Protein AF-A0A0A1UGV0-F1 (afdb_monomer_lite)

Radius of gyration: 25.49 Å; chains: 1; bounding box: 60×61×69 Å

InterPro domains:
  IPR027417 P-loop containing nucleoside triphosphate hydrolase [SSF52540] (52-134)

Organism: NCBI:txid370355

Foldseek 3Di:
DDPPPPPPDQAEAEEEEEEDWPDPVVSVLLQCLLQVNPPQSKDWDDDDSHIYIYGYDYPVPDPCSVVCLLQDLADYAYEQEAEQADQVRLVRSVVVVVVSCVSPVPRLRYAYEYECLLDDGPYDPVSVVVVCVSNDVLRYYYHNDPPCSVVVSVSVVVSVSVVCVVQPFQWWKWPKFKKWKAAQDPDLVPWDWDKKKKKKKFQSLFKAWDDWVPDWDFPDDDPRITITMDMWIWTHPRGATIFIADPNDTDGTIIIIMTTNHDAAAAKAWDQALVQVLVLVQLLPDDPVRSVVQCVVCVVVRVVENIKIKGWHDPSCCVRIPMDMPPAPAERETEIEIDHQPPHDHHYSVPRGRDHDDDGIHMYIYIYTYGDD

Secondary structure (DSSP, 8-state):
-----------EEEEEEEEE-S-HHHHHHHHHHHTTT-TTSEEEEEETTEEEEEEEEEGGG-TTHHHHHHS--S-EEEEEEEETT-HHHHHHHHHHHHHHHHH-TT---EEEEEE-TTS---S-HHHHHHHHHHH-GGGEEE--STTTHHHHHHHHHHHHHHHHHHT-S---EEEEEEEEEEE--S-GGG---EEEEEEEEEETTTEEEEEEESPPEEEEEETTEEEEEEEEEEEEETTEEEEEEETTEEES-EEEEEEE-S----EEEEESSHHHHHHHHHHTT--HHHHHHHHHHHHHHHTT-SSEEEEEESHHHHHHEEEEETTB-EEEEEEEEEEE-TT----BGGGSPPPPPP-SEEEEEEEEEE---

Structure (mmCIF, N/CA/C/O backbone):
data_AF-A0A0A1UGV0-F1
#
_entry.id   AF-A0A0A1UGV0-F1
#
loop_
_atom_site.group_PDB
_atom_site.id
_atom_site.type_symbol
_atom_site.label_atom_id
_atom_site.label_alt_id
_atom_site.label_comp_id
_atom_site.label_asym_id
_atom_site.label_entity_id
_atom_site.label_seq_id
_atom_site.pdbx_PDB_ins_code
_atom_site.Cartn_x
_atom_site.Cartn_y
_atom_site.Cartn_z
_atom_site.occupancy
_atom_site.B_iso_or_equiv
_atom_site.auth_seq_id
_atom_site.auth_comp_id
_atom_site.auth_asym_id
_atom_site.auth_atom_id
_atom_site.pdbx_PDB_model_num
ATOM 1 N N . MET A 1 1 ? 9.171 -41.757 13.917 1.00 37.34 1 MET A N 1
ATOM 2 C CA . MET A 1 1 ? 9.661 -40.363 13.997 1.00 37.34 1 MET A CA 1
ATOM 3 C C . MET A 1 1 ? 8.454 -39.457 13.846 1.00 37.34 1 MET A C 1
ATOM 5 O O . MET A 1 1 ? 7.708 -39.633 12.896 1.00 37.34 1 MET A O 1
ATOM 9 N N . GLY A 1 2 ? 8.170 -38.643 14.863 1.00 30.06 2 GLY A N 1
ATOM 10 C CA . GLY A 1 2 ? 6.874 -37.988 15.041 1.00 30.06 2 GLY A CA 1
ATOM 11 C C . GLY A 1 2 ? 6.564 -36.918 13.994 1.00 30.06 2 GLY A C 1
ATOM 12 O O . GLY A 1 2 ? 7.402 -36.063 13.713 1.00 30.06 2 GLY A O 1
ATOM 13 N N . ASN A 1 3 ? 5.331 -36.955 13.483 1.00 27.84 3 ASN A N 1
ATOM 14 C CA . ASN A 1 3 ? 4.688 -35.858 12.767 1.00 27.84 3 ASN A CA 1
ATOM 15 C C . ASN A 1 3 ? 4.684 -34.613 13.662 1.00 27.84 3 ASN A C 1
ATOM 17 O O . ASN A 1 3 ? 3.880 -34.507 14.589 1.00 27.84 3 ASN A O 1
ATOM 21 N N . LYS A 1 4 ? 5.572 -33.656 13.387 1.00 30.52 4 LYS A N 1
ATOM 22 C CA . LYS A 1 4 ? 5.373 -32.281 13.846 1.00 30.52 4 LYS A CA 1
ATOM 23 C C . LYS A 1 4 ? 4.249 -31.706 12.993 1.00 30.52 4 LYS A C 1
ATOM 25 O O . LYS A 1 4 ? 4.485 -31.339 11.847 1.00 30.52 4 LYS A O 1
ATOM 30 N N . SER A 1 5 ? 3.030 -31.673 13.532 1.00 29.31 5 SER A N 1
ATOM 31 C CA . SER A 1 5 ? 1.940 -30.911 12.928 1.00 29.31 5 SER A CA 1
ATOM 32 C C . SER A 1 5 ? 2.421 -29.473 12.751 1.00 29.31 5 SER A C 1
ATOM 34 O O . SER A 1 5 ? 2.801 -28.831 13.738 1.00 29.31 5 SER A O 1
ATOM 36 N N . CYS A 1 6 ? 2.428 -28.970 11.517 1.00 29.84 6 CYS A N 1
ATOM 37 C CA . CYS A 1 6 ? 2.485 -27.537 11.271 1.00 29.84 6 CYS A CA 1
ATOM 38 C C . CYS A 1 6 ? 1.373 -26.914 12.115 1.00 29.84 6 CYS A C 1
ATOM 40 O O . CYS A 1 6 ? 0.196 -27.192 11.897 1.00 29.84 6 CYS A O 1
ATOM 42 N N . LYS A 1 7 ? 1.745 -26.170 13.161 1.00 31.95 7 LYS A N 1
ATOM 43 C CA . LYS A 1 7 ? 0.778 -25.386 13.922 1.00 31.95 7 LYS A CA 1
ATOM 44 C C . LYS A 1 7 ? 0.175 -24.414 12.916 1.00 31.95 7 LYS A C 1
ATOM 46 O O . LYS A 1 7 ? 0.914 -23.588 12.387 1.00 31.95 7 LYS A O 1
ATOM 51 N N . ASN A 1 8 ? -1.117 -24.552 12.626 1.00 39.91 8 ASN A N 1
ATOM 52 C CA . ASN A 1 8 ? -1.867 -23.533 11.905 1.00 39.91 8 ASN A CA 1
ATOM 53 C C . ASN A 1 8 ? -1.686 -22.233 12.690 1.00 39.91 8 ASN A C 1
ATOM 55 O O . ASN A 1 8 ? -2.187 -22.107 13.806 1.00 39.91 8 ASN A O 1
ATOM 59 N N . VAL A 1 9 ? -0.863 -21.326 12.167 1.00 44.28 9 VAL A N 1
ATOM 60 C CA . VAL A 1 9 ? -0.684 -20.003 12.755 1.00 44.28 9 VAL A CA 1
ATOM 61 C C . VAL A 1 9 ? -1.952 -19.245 12.413 1.00 44.28 9 VAL A C 1
ATOM 63 O O . VAL A 1 9 ? -2.212 -18.984 11.242 1.00 44.28 9 VAL A O 1
ATOM 66 N N . THR A 1 10 ? -2.773 -18.966 13.420 1.00 49.44 10 THR A N 1
ATOM 67 C CA . THR A 1 10 ? -3.951 -18.115 13.262 1.00 49.44 10 THR A CA 1
ATOM 68 C C . THR A 1 10 ? -3.478 -16.741 12.773 1.00 49.44 10 THR A C 1
ATOM 70 O O . THR A 1 10 ? -2.640 -16.144 13.455 1.00 49.44 10 THR A O 1
ATOM 73 N N . PRO A 1 11 ? -3.943 -16.251 11.611 1.00 54.62 11 PRO A N 1
ATOM 74 C CA . PRO A 1 11 ? -3.572 -14.930 11.114 1.00 54.62 11 PRO A CA 1
ATOM 75 C C . PRO A 1 11 ? -3.952 -13.843 12.130 1.00 54.62 11 PRO A C 1
ATOM 77 O O . PRO A 1 11 ? -4.984 -13.937 12.803 1.00 54.62 11 PRO A O 1
ATOM 80 N N . GLU A 1 12 ? -3.085 -12.838 12.282 1.00 71.31 12 GLU A N 1
ATOM 81 C CA . GLU A 1 12 ? -3.223 -11.781 13.287 1.00 71.31 12 GLU A CA 1
ATOM 82 C C . GLU A 1 12 ? -3.471 -10.422 12.628 1.00 71.31 12 GLU A C 1
ATOM 84 O O . GLU A 1 12 ? -2.688 -9.973 11.792 1.00 71.31 12 GLU A O 1
ATOM 89 N N . ILE A 1 13 ? -4.551 -9.756 13.035 1.00 68.88 13 ILE A N 1
ATOM 90 C CA . ILE A 1 13 ? -4.932 -8.422 12.567 1.00 68.88 13 ILE A CA 1
ATOM 91 C C . ILE A 1 13 ? -4.600 -7.424 13.667 1.00 68.88 13 ILE A C 1
ATOM 93 O O . ILE A 1 13 ? -4.947 -7.650 14.823 1.00 68.88 13 ILE A O 1
ATOM 97 N N . ASN A 1 14 ? -3.970 -6.305 13.319 1.00 73.44 14 ASN A N 1
ATOM 98 C CA . ASN A 1 14 ? -3.598 -5.273 14.282 1.00 73.44 14 ASN A CA 1
ATOM 99 C C . ASN A 1 14 ? -4.366 -3.976 14.017 1.00 73.44 14 ASN A C 1
ATOM 101 O O . ASN A 1 14 ? -4.220 -3.388 12.946 1.00 73.44 14 ASN A O 1
ATOM 105 N N . PHE A 1 15 ? -5.113 -3.500 15.012 1.00 79.69 15 PHE A N 1
ATOM 106 C CA . PHE A 1 15 ? -5.733 -2.173 15.005 1.00 79.69 15 PHE A CA 1
ATOM 107 C C . PHE A 1 15 ? -5.126 -1.277 16.079 1.00 79.69 15 PHE A C 1
ATOM 109 O O . PHE A 1 15 ? -4.426 -1.726 16.996 1.00 79.69 15 PHE A O 1
ATOM 116 N N . ARG A 1 16 ? -5.427 0.015 15.960 1.00 83.94 16 ARG A N 1
ATOM 117 C CA . ARG A 1 16 ? -5.046 1.047 16.922 1.00 83.94 16 ARG A CA 1
ATOM 118 C C . ARG A 1 16 ? -6.296 1.722 17.477 1.00 83.94 16 ARG A C 1
ATOM 120 O O . ARG A 1 16 ? -7.241 1.958 16.728 1.00 83.94 16 ARG A O 1
ATOM 127 N N . ILE A 1 17 ? -6.300 2.039 18.766 1.00 88.56 17 ILE A N 1
ATOM 128 C CA . ILE A 1 17 ? -7.303 2.909 19.391 1.00 88.56 17 ILE A CA 1
ATOM 129 C C . ILE A 1 17 ? -6.579 4.103 19.990 1.00 88.56 17 ILE A C 1
ATOM 131 O O . ILE A 1 17 ? -5.693 3.924 20.820 1.00 88.56 17 ILE A O 1
ATOM 135 N N . PHE A 1 18 ? -6.979 5.305 19.598 1.00 88.81 18 PHE A N 1
ATOM 136 C CA . PHE A 1 18 ? -6.510 6.550 20.193 1.00 88.81 18 PHE A CA 1
ATOM 137 C C . PHE A 1 18 ? -7.523 7.020 21.229 1.00 88.81 18 PHE A C 1
ATOM 139 O O . PHE A 1 18 ? -8.702 7.192 20.912 1.00 88.81 18 PHE A O 1
ATOM 146 N N . VAL A 1 19 ? -7.072 7.196 22.469 1.00 90.50 19 VAL A N 1
ATOM 147 C CA . VAL A 1 19 ? -7.934 7.526 23.607 1.00 90.50 19 VAL A CA 1
ATOM 148 C C . VAL A 1 19 ? -7.791 9.000 23.972 1.00 90.50 19 VAL A C 1
ATOM 150 O O . VAL A 1 19 ? -6.689 9.473 24.251 1.00 90.50 19 VAL A O 1
ATOM 153 N N . PHE A 1 20 ? -8.922 9.704 24.020 1.00 90.19 20 PHE A N 1
ATOM 154 C CA . PHE A 1 20 ? -9.012 11.116 24.383 1.00 90.19 20 PHE A CA 1
ATOM 155 C C . PHE A 1 20 ? -9.883 11.286 25.623 1.00 90.19 20 PHE A C 1
ATOM 157 O O . PHE A 1 20 ? -11.050 10.898 25.633 1.00 90.19 20 PHE A O 1
ATOM 164 N N . ASP A 1 21 ? -9.305 11.907 26.646 1.00 88.44 21 ASP A N 1
ATOM 165 C CA . ASP A 1 21 ? -9.965 12.269 27.900 1.00 88.44 21 ASP A CA 1
ATOM 166 C C . ASP A 1 21 ? -9.272 13.509 28.479 1.00 88.44 21 ASP A C 1
ATOM 168 O O . ASP A 1 21 ? -8.048 13.650 28.393 1.00 88.44 21 ASP A O 1
ATOM 172 N N . SER A 1 22 ? -10.077 14.367 29.095 1.00 84.12 22 SER A N 1
ATOM 173 C CA . SER A 1 22 ? -9.676 15.508 29.915 1.0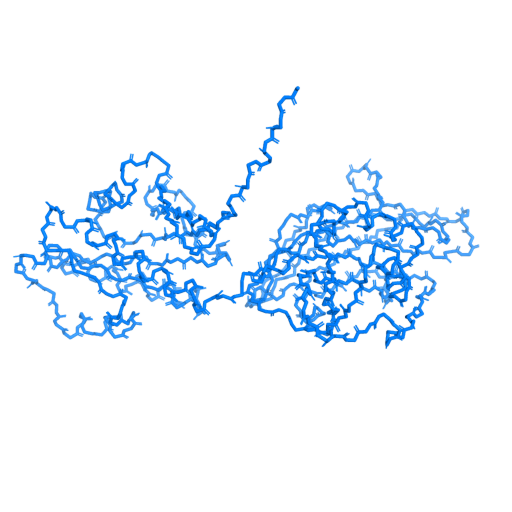0 84.12 22 SER A CA 1
ATOM 174 C C . SER A 1 22 ? -8.945 15.142 31.218 1.00 84.12 22 SER A C 1
ATOM 176 O O . SER A 1 22 ? -8.245 15.991 31.766 1.00 84.12 22 SER A O 1
ATOM 178 N N . SER A 1 23 ? -9.112 13.916 31.736 1.00 77.75 23 SER A N 1
ATOM 179 C CA . SER A 1 23 ? -8.536 13.446 33.004 1.00 77.75 23 SER A CA 1
ATOM 180 C C . SER A 1 23 ? -7.457 12.382 32.781 1.00 77.75 23 SER A C 1
ATOM 182 O O . SER A 1 23 ? -7.705 11.324 32.208 1.00 77.75 23 SER A O 1
ATOM 184 N N . SER A 1 24 ? -6.242 12.619 33.278 1.00 68.19 24 SER A N 1
ATOM 185 C CA . SER A 1 24 ? -5.126 11.668 33.154 1.00 68.19 24 SER A CA 1
ATOM 186 C C . SER A 1 24 ? -5.318 10.394 33.985 1.00 68.19 24 SER A C 1
ATOM 188 O O . SER A 1 24 ? -4.932 9.298 33.576 1.00 68.19 24 SER A O 1
ATOM 190 N N . THR A 1 25 ? -5.935 10.518 35.162 1.00 71.19 25 THR A N 1
ATOM 191 C CA . THR A 1 25 ? -6.129 9.405 36.104 1.00 71.19 25 THR A CA 1
ATOM 192 C C . THR A 1 25 ? -7.219 8.442 35.637 1.00 71.19 25 THR A C 1
ATOM 194 O O . THR A 1 25 ? -7.055 7.227 35.721 1.00 71.19 25 THR A O 1
ATOM 197 N N . GLU A 1 26 ? -8.324 8.973 35.116 1.00 73.50 26 GLU A N 1
ATOM 198 C CA . GLU A 1 26 ? -9.483 8.183 34.685 1.00 73.50 26 GLU A CA 1
ATOM 199 C C . GLU A 1 26 ? -9.179 7.398 33.403 1.00 73.50 26 GLU A C 1
ATOM 201 O O . GLU A 1 26 ? -9.388 6.183 33.348 1.00 73.50 26 GLU A O 1
ATOM 206 N N . LYS A 1 27 ? -8.528 8.059 32.441 1.00 78.88 27 LYS A N 1
ATOM 207 C CA . LYS A 1 27 ? -7.911 7.461 31.251 1.00 78.88 27 LYS A CA 1
ATOM 208 C C . LYS A 1 27 ? -7.059 6.228 31.574 1.00 78.88 27 LYS A C 1
ATOM 210 O O . LYS A 1 27 ? -7.287 5.161 31.004 1.00 78.88 27 LYS A O 1
ATOM 215 N N . LYS A 1 28 ? -6.121 6.332 32.525 1.00 80.62 28 LYS A N 1
ATOM 216 C CA . LYS A 1 28 ? -5.242 5.211 32.923 1.00 80.62 28 LYS A CA 1
ATOM 217 C C . LYS A 1 28 ? -6.018 4.040 33.512 1.00 80.62 28 LYS A C 1
ATOM 219 O O . LYS A 1 28 ? -5.742 2.892 33.167 1.00 80.62 28 LYS A O 1
ATOM 224 N N . THR A 1 29 ? -7.006 4.315 34.362 1.00 83.06 29 THR A N 1
ATOM 225 C CA . THR A 1 29 ? -7.867 3.273 34.935 1.00 83.06 29 THR A CA 1
ATOM 226 C C . THR A 1 29 ? -8.654 2.549 33.848 1.00 83.06 29 THR A C 1
ATOM 228 O O . THR A 1 29 ? -8.683 1.319 33.834 1.00 83.06 29 THR A O 1
ATOM 231 N N . ILE A 1 30 ? -9.253 3.279 32.906 1.00 82.94 30 ILE A N 1
ATOM 232 C CA . ILE A 1 30 ? -10.027 2.690 31.807 1.00 82.94 30 ILE A CA 1
ATOM 233 C C . ILE A 1 30 ? -9.140 1.788 30.950 1.00 82.94 30 ILE A C 1
ATOM 235 O O . ILE A 1 30 ? -9.507 0.648 30.675 1.00 82.94 30 ILE A O 1
ATOM 239 N N . ILE A 1 31 ? -7.947 2.250 30.585 1.00 83.56 31 ILE A N 1
ATOM 240 C CA . ILE A 1 31 ? -7.027 1.487 29.734 1.00 83.56 31 ILE A CA 1
ATOM 241 C C . ILE A 1 31 ? -6.546 0.237 30.436 1.00 83.56 31 ILE A C 1
ATOM 243 O O . ILE A 1 31 ? -6.644 -0.840 29.859 1.00 83.56 31 ILE A O 1
ATOM 247 N N . ARG A 1 32 ? -6.111 0.362 31.692 1.00 83.88 32 ARG A N 1
ATOM 248 C CA . ARG A 1 32 ? -5.666 -0.775 32.497 1.00 83.88 32 ARG A CA 1
ATOM 249 C C . ARG A 1 32 ? -6.737 -1.863 32.570 1.00 83.88 32 ARG A C 1
ATOM 251 O O . ARG A 1 32 ? -6.413 -3.041 32.490 1.00 83.88 32 ARG A O 1
ATOM 258 N N . ASN A 1 33 ? -8.009 -1.481 32.668 1.00 83.88 33 ASN A N 1
ATOM 259 C CA . ASN A 1 33 ? -9.114 -2.436 32.662 1.00 83.88 33 ASN A CA 1
ATOM 260 C C . ASN A 1 33 ? -9.432 -2.992 31.262 1.00 83.88 33 ASN A C 1
ATOM 262 O O . ASN A 1 33 ? -9.748 -4.171 31.130 1.00 83.88 33 ASN A O 1
ATOM 266 N N . LEU A 1 34 ? -9.337 -2.185 30.200 1.00 81.44 34 LEU A N 1
ATOM 267 C CA . LEU A 1 34 ? -9.537 -2.654 28.822 1.00 81.44 34 LEU A CA 1
ATOM 268 C C . LEU A 1 34 ? -8.455 -3.651 28.380 1.00 81.44 34 LEU A C 1
ATOM 270 O O . LEU A 1 34 ? -8.736 -4.565 27.598 1.00 81.44 34 LEU A O 1
ATOM 274 N N . THR A 1 35 ? -7.230 -3.476 28.877 1.00 83.94 35 THR A N 1
ATOM 275 C CA . THR A 1 35 ? -6.053 -4.262 28.497 1.00 83.94 35 THR A CA 1
ATOM 276 C C . THR A 1 35 ? -5.760 -5.427 29.442 1.00 83.94 35 THR A C 1
ATOM 278 O O . THR A 1 35 ? -4.752 -6.097 29.250 1.00 83.94 35 THR A O 1
ATOM 281 N N . ASP A 1 36 ? -6.618 -5.710 30.431 1.00 82.06 36 ASP A N 1
ATOM 282 C CA . ASP A 1 36 ? -6.362 -6.696 31.501 1.00 82.06 36 ASP A CA 1
ATOM 283 C C . ASP A 1 36 ? -5.002 -6.488 32.194 1.00 82.06 36 ASP A C 1
ATOM 285 O O . ASP A 1 36 ? -4.243 -7.429 32.419 1.00 82.06 36 ASP A O 1
ATOM 289 N N . GLU A 1 37 ? -4.662 -5.233 32.482 1.00 76.19 37 GLU A N 1
ATOM 290 C CA . GLU A 1 37 ? -3.376 -4.818 33.052 1.00 76.19 37 GLU A CA 1
ATOM 291 C C . GLU A 1 37 ? -2.149 -5.194 32.197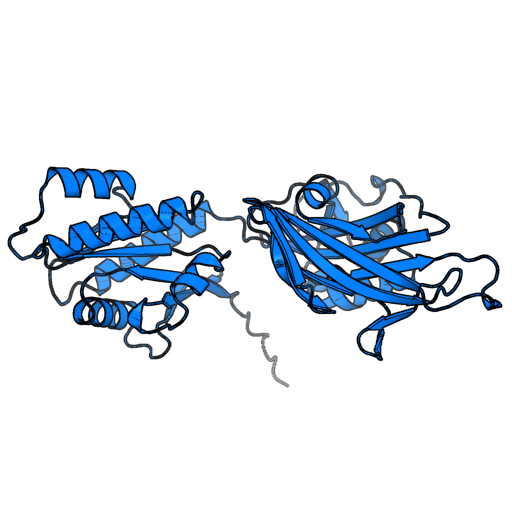 1.00 76.19 37 GLU A C 1
ATOM 293 O O . GLU A 1 37 ? -1.020 -5.219 32.692 1.00 76.19 37 GLU A O 1
ATOM 298 N N . ASN A 1 38 ? -2.336 -5.469 30.901 1.00 76.00 38 ASN A N 1
ATOM 299 C CA . ASN A 1 38 ? -1.237 -5.801 30.005 1.00 76.00 38 ASN A CA 1
ATOM 300 C C . ASN A 1 38 ? -0.277 -4.601 29.859 1.00 76.00 38 ASN A C 1
ATOM 302 O O . ASN A 1 38 ? -0.698 -3.543 29.379 1.00 76.00 38 ASN A O 1
ATOM 306 N N . PRO A 1 39 ? 1.022 -4.764 30.182 1.00 74.25 39 PRO A N 1
ATOM 307 C CA . PRO A 1 39 ? 2.004 -3.677 30.165 1.00 74.25 39 PRO A CA 1
ATOM 308 C C . PRO A 1 39 ? 2.280 -3.106 28.768 1.00 74.25 39 PRO A C 1
ATOM 310 O O . PRO A 1 39 ? 2.864 -2.036 28.650 1.00 74.25 39 PRO A O 1
ATOM 313 N N . SER A 1 40 ? 1.875 -3.806 27.706 1.00 72.62 40 SER A N 1
ATOM 314 C CA . SER A 1 40 ? 1.980 -3.319 26.324 1.00 72.62 40 SER A CA 1
ATOM 315 C C . SER A 1 40 ? 0.808 -2.432 25.884 1.00 72.62 40 SER A C 1
ATOM 317 O O . SER A 1 40 ? 0.741 -2.074 24.712 1.00 72.62 40 SER A O 1
ATOM 319 N N . ASN A 1 41 ? -0.133 -2.112 26.783 1.00 85.06 41 ASN A N 1
ATOM 320 C CA . ASN A 1 41 ? -1.366 -1.386 26.468 1.00 85.06 41 ASN A CA 1
ATOM 321 C C . ASN A 1 41 ? -2.122 -1.998 25.273 1.00 85.06 41 ASN A C 1
ATOM 323 O O . ASN A 1 41 ? -2.640 -1.296 24.406 1.00 85.06 41 ASN A O 1
ATOM 327 N N . SER A 1 42 ? -2.182 -3.331 25.217 1.00 86.44 42 SER A N 1
ATOM 328 C CA . SER A 1 42 ? -2.855 -4.056 24.143 1.00 86.44 42 SER A CA 1
ATOM 329 C C . SER A 1 42 ? -3.780 -5.149 24.667 1.00 86.44 42 SER A C 1
ATOM 331 O O . SER A 1 42 ? -3.567 -5.710 25.744 1.00 86.44 42 SER A O 1
ATOM 333 N N . PHE A 1 43 ? -4.813 -5.473 23.894 1.00 87.69 43 PHE A N 1
ATOM 334 C CA . PHE A 1 43 ? -5.644 -6.651 24.133 1.00 87.69 43 PHE A CA 1
ATOM 335 C C . PHE A 1 43 ? -5.967 -7.371 22.830 1.00 87.69 43 PHE A C 1
ATOM 337 O O . PHE A 1 43 ? -6.000 -6.755 21.767 1.00 87.69 43 PHE A O 1
ATOM 344 N N . SER A 1 44 ? -6.246 -8.672 22.919 1.00 87.81 44 SER A N 1
ATOM 345 C CA . SER A 1 44 ? -6.606 -9.478 21.754 1.00 87.81 44 SER A CA 1
ATOM 346 C C . SER A 1 44 ? -7.918 -10.228 21.949 1.00 87.81 44 SER A C 1
ATOM 348 O O . SER A 1 44 ? -8.259 -10.628 23.061 1.00 87.81 44 SER A O 1
ATOM 350 N N . PHE A 1 45 ? -8.635 -10.474 20.857 1.00 87.38 45 PHE A N 1
ATOM 351 C CA . PHE A 1 45 ? -9.826 -11.320 20.834 1.00 87.38 45 PHE A CA 1
ATOM 352 C C . PHE A 1 45 ? -9.912 -12.121 19.531 1.00 87.38 45 PHE A C 1
ATOM 354 O O . PHE A 1 45 ? -9.341 -11.744 18.512 1.00 87.38 45 PHE A O 1
ATOM 361 N N . GLY A 1 46 ? -10.633 -13.243 19.561 1.00 82.56 46 GLY A N 1
ATOM 362 C CA . GLY A 1 46 ? -10.923 -14.025 18.358 1.00 82.56 46 GLY A CA 1
ATOM 363 C C . GLY A 1 46 ? -12.070 -13.419 17.546 1.00 82.56 46 GLY A C 1
ATOM 364 O O . GLY A 1 46 ? -13.121 -13.064 18.104 1.00 82.56 46 GLY A O 1
ATOM 365 N N . TYR A 1 47 ? -11.884 -13.333 16.232 1.00 81.69 47 TYR A N 1
ATOM 366 C CA . TYR A 1 47 ? -12.926 -12.979 15.273 1.00 81.69 47 TYR A CA 1
ATOM 367 C C . TYR A 1 47 ? -12.793 -13.857 14.028 1.00 81.69 47 TYR A C 1
ATOM 369 O O . TYR A 1 47 ? -11.772 -13.812 13.351 1.00 81.69 47 TYR A O 1
ATOM 377 N N . GLU A 1 48 ? -13.810 -14.681 13.765 1.00 81.44 48 GLU A N 1
ATOM 378 C CA . GLU A 1 48 ? -13.772 -15.715 12.722 1.00 81.44 48 GLU A CA 1
ATOM 379 C C . GLU A 1 48 ? -12.501 -16.580 12.825 1.00 81.44 48 GLU A C 1
ATOM 381 O O . GLU A 1 48 ? -12.272 -17.206 13.862 1.00 81.44 48 GLU A O 1
ATOM 386 N N . ASN A 1 49 ? -11.668 -16.590 11.783 1.00 75.31 49 ASN A N 1
ATOM 387 C CA . ASN A 1 49 ? -10.411 -17.336 11.730 1.00 75.31 49 ASN A CA 1
ATOM 388 C C . ASN A 1 49 ? -9.191 -16.495 12.144 1.00 75.31 49 ASN A C 1
ATOM 390 O O . ASN A 1 49 ? -8.061 -16.964 12.016 1.00 75.31 49 ASN A O 1
ATOM 394 N N . TYR A 1 50 ? -9.406 -15.275 12.642 1.00 72.12 50 TYR A N 1
ATOM 395 C CA . TYR A 1 50 ? -8.359 -14.317 12.970 1.00 72.12 50 TYR A CA 1
ATOM 396 C C . TYR A 1 50 ? -8.218 -14.099 14.476 1.00 72.12 50 TYR A C 1
ATOM 398 O O . TYR A 1 50 ? -9.186 -14.108 15.248 1.00 72.12 50 TYR A O 1
ATOM 406 N N . LYS A 1 51 ? -6.983 -13.818 14.892 1.00 80.75 51 LYS A N 1
ATOM 407 C CA . LYS A 1 51 ? -6.694 -13.169 16.169 1.00 80.75 51 LYS A CA 1
ATOM 408 C C . LYS A 1 51 ? -6.624 -11.666 15.917 1.00 80.75 51 LYS A C 1
ATOM 410 O O . LYS A 1 51 ? -5.757 -11.202 15.191 1.00 80.75 51 LYS A O 1
ATOM 415 N N . VAL A 1 52 ? -7.517 -10.895 16.516 1.00 81.69 52 VAL A N 1
ATOM 416 C CA . VAL A 1 52 ? -7.471 -9.433 16.440 1.00 81.69 52 VAL A CA 1
ATOM 417 C C . VAL A 1 52 ? -6.714 -8.917 17.650 1.00 81.69 52 VAL A C 1
ATOM 419 O O . VAL A 1 52 ? -7.057 -9.282 18.769 1.00 81.69 52 VAL A O 1
ATOM 422 N N . THR A 1 53 ? -5.718 -8.068 17.433 1.00 83.19 53 THR A N 1
ATOM 423 C CA . THR A 1 53 ? -4.937 -7.381 18.461 1.00 83.19 53 THR A CA 1
ATOM 424 C C . THR A 1 53 ? -5.159 -5.880 18.343 1.00 83.19 53 THR A C 1
ATOM 426 O O . THR A 1 53 ? -5.045 -5.285 17.273 1.00 83.19 53 THR A O 1
ATOM 429 N N . ILE A 1 54 ? -5.507 -5.260 19.462 1.00 85.25 54 ILE A N 1
ATOM 430 C CA . ILE A 1 54 ? -5.808 -3.842 19.581 1.00 85.25 54 ILE A CA 1
ATOM 431 C C . ILE A 1 54 ? -4.710 -3.191 20.409 1.00 85.25 54 ILE A C 1
ATOM 433 O O . ILE A 1 54 ? -4.528 -3.552 21.568 1.00 85.25 54 ILE A O 1
ATOM 437 N N . ASN A 1 55 ? -4.012 -2.221 19.826 1.00 84.50 55 ASN A N 1
ATOM 438 C CA . ASN A 1 55 ? -3.015 -1.406 20.515 1.00 84.50 55 ASN A CA 1
ATOM 439 C C . ASN A 1 55 ? -3.652 -0.079 20.938 1.00 84.50 55 ASN A C 1
ATOM 441 O O . ASN A 1 55 ? -4.220 0.627 20.103 1.00 84.50 55 ASN A O 1
ATOM 445 N N . VAL A 1 56 ? -3.578 0.256 22.222 1.00 87.00 56 VAL A N 1
ATOM 446 C CA . VAL A 1 56 ? -4.226 1.437 22.801 1.00 87.00 56 VAL A CA 1
ATOM 447 C C . VAL A 1 56 ? -3.186 2.536 23.017 1.00 87.00 56 VAL A C 1
ATOM 449 O O . VAL A 1 56 ? -2.179 2.327 23.686 1.00 87.00 56 VAL A O 1
ATOM 452 N N . PHE A 1 57 ? -3.436 3.714 22.449 1.00 83.31 57 PHE A N 1
ATOM 453 C CA . PHE A 1 57 ? -2.549 4.875 22.485 1.00 83.31 57 PHE A CA 1
ATOM 454 C C . PHE A 1 57 ? -3.174 6.015 23.287 1.00 83.31 57 PHE A C 1
ATOM 456 O O . PHE A 1 57 ? -4.369 6.294 23.162 1.00 83.31 57 PHE A O 1
ATOM 463 N N . CYS A 1 58 ? -2.340 6.716 24.058 1.00 80.12 58 CYS A N 1
ATOM 464 C CA . CYS A 1 58 ? -2.723 7.870 24.869 1.00 80.12 58 CYS A CA 1
ATOM 465 C C . CYS A 1 58 ? -1.899 9.111 24.579 1.00 80.12 58 CYS A C 1
ATOM 467 O O . CYS A 1 58 ? -0.686 9.019 24.410 1.00 80.12 58 CYS A O 1
ATOM 469 N N . GLU A 1 59 ? -2.569 10.265 24.631 1.00 72.62 59 GLU A N 1
ATOM 470 C CA . GLU A 1 59 ? -1.975 11.586 24.393 1.00 72.62 59 GLU A CA 1
ATOM 471 C C . GLU A 1 59 ? -0.789 11.884 25.324 1.00 72.62 59 GLU A C 1
ATOM 473 O O . GLU A 1 59 ? 0.218 12.425 24.888 1.00 72.62 59 GLU A O 1
ATOM 478 N N . GLU A 1 60 ? -0.864 11.478 26.592 1.00 67.88 60 GLU A N 1
ATOM 479 C CA . GLU A 1 60 ? 0.142 11.820 27.612 1.00 67.88 60 GLU A CA 1
ATOM 480 C C . GLU A 1 60 ? 1.372 10.903 27.623 1.00 67.88 60 GLU A C 1
ATOM 482 O O . GLU A 1 60 ? 2.392 11.250 28.212 1.00 67.88 60 GLU A O 1
ATOM 487 N N . GLU A 1 61 ? 1.280 9.721 27.011 1.00 60.84 61 GLU A N 1
ATOM 488 C CA . GLU A 1 61 ? 2.339 8.701 27.053 1.00 60.84 61 GLU A CA 1
ATOM 489 C C . GLU A 1 61 ? 3.178 8.674 25.770 1.00 60.84 61 GLU A C 1
ATOM 491 O O . GLU A 1 61 ? 4.101 7.870 25.644 1.00 60.84 61 GLU A O 1
ATOM 496 N N . ASN A 1 62 ? 2.868 9.543 24.805 1.00 57.72 62 ASN A N 1
ATOM 497 C CA . ASN A 1 62 ? 3.506 9.537 23.500 1.00 57.72 62 ASN A CA 1
ATOM 498 C C . ASN A 1 62 ? 3.836 10.973 23.054 1.00 57.72 62 ASN A C 1
ATOM 500 O O . ASN A 1 62 ? 2.952 11.708 22.620 1.00 57.72 62 ASN A O 1
ATOM 504 N N . GLU A 1 63 ? 5.123 11.353 23.118 1.00 50.22 63 GLU A N 1
ATOM 505 C CA . GLU A 1 63 ? 5.648 12.673 22.693 1.00 50.22 63 GLU A CA 1
ATOM 506 C C . GLU A 1 63 ? 5.315 13.026 21.231 1.00 50.22 63 GLU A C 1
ATOM 508 O O . GLU A 1 63 ? 5.457 14.172 20.801 1.00 50.22 63 GLU A O 1
ATOM 513 N N . HIS A 1 64 ? 4.838 12.050 20.460 1.00 57.12 64 HIS A N 1
ATOM 514 C CA . HIS A 1 64 ? 4.459 12.188 19.065 1.00 57.12 64 HIS A CA 1
ATOM 515 C C . HIS A 1 64 ? 3.016 11.750 18.809 1.00 57.12 64 HIS A C 1
ATOM 517 O O . HIS A 1 64 ? 2.699 11.361 17.692 1.00 57.12 64 HIS A O 1
ATOM 523 N N . PHE A 1 65 ? 2.124 11.799 19.803 1.00 65.00 65 PHE A N 1
ATOM 524 C CA . PHE A 1 65 ? 0.740 11.334 19.665 1.00 65.00 65 PHE A CA 1
ATOM 525 C C . PHE A 1 65 ? -0.012 11.986 18.494 1.00 65.00 65 PHE A C 1
ATOM 527 O O . PHE A 1 65 ? -0.632 11.278 17.703 1.00 65.00 65 PHE A O 1
ATOM 534 N N . ASP A 1 66 ? 0.101 13.307 18.329 1.00 65.81 66 ASP A N 1
ATOM 535 C CA . ASP A 1 66 ? -0.524 14.025 17.210 1.00 65.81 66 ASP A CA 1
ATOM 536 C C . ASP A 1 66 ? 0.089 13.628 15.862 1.00 65.81 66 ASP A C 1
ATOM 538 O O . ASP A 1 66 ? -0.633 13.467 14.881 1.00 65.81 66 ASP A O 1
ATOM 542 N N . ILE A 1 67 ? 1.407 13.398 15.819 1.00 56.84 67 ILE A N 1
ATOM 543 C CA . ILE A 1 67 ? 2.090 12.887 14.624 1.00 56.84 67 ILE A CA 1
ATOM 544 C C . ILE A 1 67 ? 1.593 11.473 14.333 1.00 56.84 67 ILE A C 1
ATOM 546 O O . ILE A 1 67 ? 1.205 11.200 13.209 1.00 56.84 67 ILE A O 1
ATOM 550 N N . HIS A 1 68 ? 1.525 10.592 15.333 1.00 59.31 68 HIS A N 1
ATOM 551 C CA . HIS A 1 68 ? 0.996 9.240 15.192 1.00 59.31 68 HIS A CA 1
ATOM 552 C C . HIS A 1 68 ? -0.442 9.250 14.693 1.00 59.31 68 HIS A C 1
ATOM 554 O O . HIS A 1 68 ? -0.758 8.470 13.809 1.00 59.31 68 HIS A O 1
ATOM 560 N N . LEU A 1 69 ? -1.298 10.133 15.195 1.00 65.06 69 LEU A N 1
ATOM 561 C CA . LEU A 1 69 ? -2.669 10.266 14.721 1.00 65.06 69 LEU A CA 1
ATOM 562 C C . LEU A 1 69 ? -2.746 10.817 13.285 1.00 65.06 69 LEU A C 1
ATOM 564 O O . LEU A 1 69 ? -3.597 10.391 12.509 1.00 65.06 69 LEU A O 1
ATOM 568 N N . GLN A 1 70 ? -1.857 11.743 12.916 1.00 58.78 70 GLN A N 1
ATOM 569 C CA . GLN A 1 70 ? -1.760 12.292 11.558 1.00 58.78 70 GLN A CA 1
ATOM 570 C C . GLN A 1 70 ? -1.227 11.279 10.544 1.00 58.78 70 GLN A C 1
ATOM 572 O O . GLN A 1 70 ? -1.689 11.257 9.407 1.00 58.78 70 GLN A O 1
ATOM 577 N N . VAL A 1 71 ? -0.269 10.448 10.955 1.00 44.78 71 VAL A N 1
ATOM 578 C CA . VAL A 1 71 ? 0.431 9.481 10.098 1.00 44.78 71 VAL A CA 1
ATOM 579 C C . VAL A 1 71 ? -0.073 8.047 10.285 1.00 44.78 71 VAL A C 1
ATOM 581 O O . VAL A 1 71 ? 0.560 7.107 9.814 1.00 44.78 71 VAL A O 1
ATOM 584 N N . THR A 1 72 ? -1.180 7.833 11.007 1.00 48.34 72 THR A N 1
ATOM 585 C CA . THR A 1 72 ? -1.812 6.510 11.078 1.00 48.34 72 THR A CA 1
ATOM 586 C C . THR A 1 72 ? -2.782 6.364 9.922 1.00 48.34 72 THR A C 1
ATOM 588 O O . THR A 1 72 ? -3.847 6.969 9.918 1.00 48.34 72 THR A O 1
ATOM 591 N N . PHE A 1 73 ? -2.424 5.503 8.975 1.00 45.72 73 PHE A N 1
ATOM 592 C CA . PHE A 1 73 ? -3.203 5.250 7.761 1.00 45.72 73 PHE A CA 1
ATOM 593 C C . PHE A 1 73 ? -3.866 3.852 7.742 1.00 45.72 73 PHE A C 1
ATOM 595 O O . PHE A 1 73 ? -4.572 3.494 6.805 1.00 45.72 73 PHE A O 1
ATOM 602 N N . SER A 1 74 ? -3.673 3.042 8.794 1.00 53.03 74 SER A N 1
ATOM 603 C CA . SER A 1 74 ? -4.457 1.818 9.051 1.00 53.03 74 SER A CA 1
ATOM 604 C C . SER A 1 74 ? -5.813 2.166 9.651 1.00 53.03 74 SER A C 1
ATOM 606 O O . SER A 1 74 ? -5.830 3.096 10.441 1.00 53.03 74 SER A O 1
ATOM 608 N N . THR A 1 75 ? -6.871 1.365 9.472 1.00 65.25 75 THR A N 1
ATOM 609 C CA . THR A 1 75 ? -8.083 1.482 10.305 1.00 65.25 75 THR A CA 1
ATOM 610 C C . THR A 1 75 ? -7.710 1.653 11.777 1.00 65.25 75 THR A C 1
ATOM 612 O O . THR A 1 75 ? -6.999 0.831 12.370 1.00 65.25 75 THR A O 1
ATOM 615 N N . PHE A 1 76 ? -8.163 2.751 12.363 1.00 78.19 76 PHE A N 1
ATOM 616 C CA . PHE A 1 76 ? -7.980 3.051 13.769 1.00 78.19 76 PHE A CA 1
ATOM 617 C C . PHE A 1 76 ? -9.282 3.585 14.338 1.00 78.19 76 PHE A C 1
ATOM 619 O O . PHE A 1 76 ? -10.104 4.158 13.626 1.00 78.19 76 PHE A O 1
ATOM 626 N N . PHE A 1 77 ? -9.451 3.411 15.639 1.00 87.12 77 PHE A N 1
ATOM 627 C CA . PHE A 1 77 ? -10.622 3.894 16.346 1.00 87.12 77 PHE A CA 1
ATOM 628 C C . PHE A 1 77 ? -10.253 5.088 17.206 1.00 87.12 77 PHE A C 1
ATOM 630 O O . PHE A 1 77 ? -9.151 5.169 17.753 1.00 87.12 77 PHE A O 1
ATOM 637 N N . ILE A 1 78 ? -11.204 5.997 17.358 1.00 89.81 78 ILE A N 1
ATOM 638 C CA . ILE A 1 78 ? -11.111 7.113 18.289 1.00 89.81 78 ILE A CA 1
ATOM 639 C C . ILE A 1 78 ? -12.030 6.813 19.463 1.00 89.81 78 ILE A C 1
ATOM 641 O O . ILE A 1 78 ? -13.243 6.759 19.285 1.00 89.81 78 ILE A O 1
ATOM 645 N N . LEU A 1 79 ? -11.471 6.637 20.658 1.00 92.00 79 LEU A N 1
ATOM 646 C CA . LEU A 1 79 ? -12.241 6.515 21.891 1.00 92.00 79 LEU A CA 1
ATOM 647 C C . LEU A 1 79 ? -12.276 7.866 22.607 1.00 92.00 79 LEU A C 1
ATOM 649 O O . LEU A 1 79 ? -11.271 8.322 23.146 1.00 92.00 79 LEU A O 1
ATOM 653 N N . LEU A 1 80 ? -13.448 8.491 22.611 1.00 93.12 80 LEU A N 1
ATOM 654 C CA . LEU A 1 80 ? -13.738 9.740 23.305 1.00 93.12 80 LEU A CA 1
ATOM 655 C C . LEU A 1 80 ? -14.356 9.430 24.669 1.00 93.12 80 LEU A C 1
ATOM 657 O O . LEU A 1 80 ? -15.388 8.762 24.725 1.00 93.12 80 LEU A O 1
ATOM 661 N N . ILE A 1 81 ? -13.762 9.919 25.754 1.00 92.69 81 ILE A N 1
ATOM 662 C CA . ILE A 1 81 ? -14.223 9.653 27.121 1.00 92.69 81 ILE A CA 1
ATOM 663 C C . ILE A 1 81 ? -14.759 10.942 27.739 1.00 92.69 81 ILE A C 1
ATOM 665 O O . ILE A 1 81 ? -14.055 11.949 27.787 1.00 92.69 81 ILE A O 1
ATOM 669 N N . VAL A 1 82 ? -16.006 10.902 28.210 1.00 93.69 82 VAL A N 1
ATOM 670 C CA . VAL A 1 82 ? -16.693 12.035 28.836 1.00 93.69 82 VAL A CA 1
ATOM 671 C C . VAL A 1 82 ? -17.089 11.688 30.269 1.00 93.69 82 VAL A C 1
ATOM 673 O O . VAL A 1 82 ? -17.943 10.829 30.496 1.00 93.69 82 VAL A O 1
ATOM 676 N N . ASP A 1 83 ? -16.547 12.431 31.227 1.00 92.25 83 ASP A N 1
ATOM 677 C CA . ASP A 1 83 ? -16.966 12.390 32.628 1.00 92.25 83 ASP A CA 1
ATOM 678 C C . ASP A 1 83 ? -18.295 13.141 32.809 1.00 92.25 83 ASP A C 1
ATOM 680 O O . ASP A 1 83 ? -18.374 14.359 32.616 1.00 92.25 83 ASP A O 1
ATOM 684 N N . GLN A 1 84 ? -19.355 12.425 33.207 1.00 91.31 84 GLN A N 1
ATOM 685 C CA . GLN A 1 84 ? -20.685 13.017 33.401 1.00 91.31 84 GLN A CA 1
ATOM 686 C C . GLN A 1 84 ? -20.759 14.062 34.517 1.00 91.31 84 GLN A C 1
ATOM 688 O O . GLN A 1 84 ? -21.705 14.853 34.559 1.00 91.31 84 GLN A O 1
ATOM 693 N N . THR A 1 85 ? -19.769 14.091 35.399 1.00 91.19 85 THR A N 1
ATOM 694 C CA . THR A 1 85 ? -19.684 15.013 36.533 1.00 91.19 85 THR A CA 1
ATOM 695 C C . THR A 1 85 ? -18.834 16.246 36.235 1.00 91.19 85 THR A C 1
ATOM 697 O O . THR A 1 85 ? -18.708 17.127 37.085 1.00 91.19 85 THR A O 1
ATOM 700 N N . ASN A 1 86 ? -18.299 16.363 35.013 1.00 92.06 86 ASN A N 1
ATOM 701 C CA . ASN A 1 86 ? -17.393 17.440 34.636 1.00 92.06 86 ASN A CA 1
ATOM 702 C C . ASN A 1 86 ? -17.741 18.065 33.273 1.00 92.06 86 ASN A C 1
ATOM 704 O O . ASN A 1 86 ? -17.423 17.527 32.214 1.00 92.06 86 ASN A O 1
ATOM 708 N N . VAL A 1 87 ? -18.297 19.281 33.287 1.00 92.31 87 VAL A N 1
ATOM 709 C CA . VAL A 1 87 ? -18.623 20.037 32.059 1.00 92.31 87 VAL A CA 1
ATOM 710 C C . VAL A 1 87 ? -17.389 20.302 31.184 1.00 92.31 87 VAL A C 1
ATOM 712 O O . VAL A 1 87 ? -17.494 20.306 29.957 1.00 92.31 87 VAL A O 1
ATOM 715 N N . GLN A 1 88 ? -16.203 20.475 31.778 1.00 93.12 88 GLN A N 1
ATOM 716 C CA . GLN A 1 88 ? -14.969 20.689 31.012 1.00 93.12 88 GLN A CA 1
ATOM 717 C C . GLN A 1 88 ? -14.564 19.442 30.216 1.00 93.12 88 GLN A C 1
ATOM 719 O O . GLN A 1 88 ? -13.972 19.577 29.146 1.00 93.12 88 GLN A O 1
ATOM 724 N N . SER A 1 89 ? -14.931 18.247 30.693 1.00 93.19 89 SER A N 1
ATOM 725 C CA . SER A 1 89 ? -14.697 16.988 29.979 1.00 93.19 89 SER A CA 1
ATOM 726 C C . SER A 1 89 ? -15.445 16.961 28.647 1.00 93.19 89 SER A C 1
ATOM 728 O O . SER A 1 89 ? -14.853 16.696 27.598 1.00 93.19 89 SER A O 1
ATOM 730 N N . LEU A 1 90 ? -16.723 17.356 28.657 1.00 93.62 90 LEU A N 1
ATOM 731 C CA . LEU A 1 90 ? -17.532 17.455 27.443 1.00 93.62 90 LEU A CA 1
ATOM 732 C C . LEU A 1 90 ? -16.960 18.480 26.454 1.00 93.62 90 LEU A C 1
ATOM 734 O O . LEU A 1 90 ? -16.837 18.175 25.267 1.00 93.62 90 LEU A O 1
ATOM 738 N N . ALA A 1 91 ? -16.574 19.666 26.934 1.00 92.88 91 ALA A N 1
ATOM 739 C CA . ALA A 1 91 ? -15.996 20.710 26.088 1.00 92.88 91 ALA A CA 1
ATOM 740 C C . ALA A 1 91 ? -14.672 20.263 25.439 1.00 92.88 91 ALA A C 1
ATOM 742 O O . ALA A 1 91 ? -14.461 20.470 24.241 1.00 92.88 91 ALA A O 1
ATOM 743 N N . TYR A 1 92 ? -13.800 19.598 26.205 1.00 93.50 92 TYR A N 1
ATOM 744 C CA . TYR A 1 92 ? -12.552 19.028 25.695 1.00 93.50 92 TYR A CA 1
ATOM 745 C C . TYR A 1 92 ? -12.822 17.980 24.606 1.00 93.50 92 TYR A C 1
ATOM 747 O O . TYR A 1 92 ? -12.263 18.071 23.511 1.00 93.50 92 TYR A O 1
ATOM 755 N N . VAL A 1 93 ? -13.727 17.028 24.859 1.00 93.50 93 VAL A N 1
ATOM 756 C CA . VAL A 1 93 ? -14.061 15.969 23.895 1.00 93.50 93 VAL A CA 1
ATOM 757 C C . VAL A 1 93 ? -14.676 16.530 22.617 1.00 93.50 93 VAL A C 1
ATOM 759 O O . VAL A 1 93 ? -14.326 16.083 21.527 1.00 93.50 93 VAL A O 1
ATOM 762 N N . GLN A 1 94 ? -15.565 17.520 22.714 1.00 93.81 94 GLN A N 1
ATOM 763 C CA . GLN A 1 94 ? -16.135 18.171 21.534 1.00 93.81 94 GLN A CA 1
ATOM 764 C C . GLN A 1 94 ? -15.057 18.865 20.696 1.00 93.81 94 GLN A C 1
ATOM 766 O O . GLN A 1 94 ? -15.068 18.731 19.473 1.00 93.81 94 GLN A O 1
ATOM 771 N N . SER A 1 95 ? -14.124 19.566 21.347 1.00 92.81 95 SER A N 1
ATOM 772 C CA . SER A 1 95 ? -12.988 20.206 20.679 1.00 92.81 95 SER A CA 1
ATOM 773 C C . SER A 1 95 ? -12.118 19.176 19.951 1.00 92.81 95 SER A C 1
ATOM 775 O O . SER A 1 95 ? -11.886 19.303 18.748 1.00 92.81 95 SER A O 1
ATOM 777 N N . LYS A 1 96 ? -11.729 18.090 20.636 1.00 91.44 96 LYS A N 1
ATOM 778 C CA . LYS A 1 96 ? -10.947 16.998 20.035 1.00 91.44 96 LYS A CA 1
ATOM 779 C C . LYS A 1 96 ? -11.689 16.308 18.896 1.00 91.44 96 LYS A C 1
ATOM 781 O O . LYS A 1 96 ? -11.097 16.065 17.852 1.00 91.44 96 LYS A O 1
ATOM 786 N N . TYR A 1 97 ? -12.985 16.046 19.041 1.00 91.94 97 TYR A N 1
ATOM 787 C CA . TYR A 1 97 ? -13.792 15.469 17.968 1.00 91.94 97 TYR A CA 1
ATOM 788 C C . TYR A 1 97 ? -13.770 16.340 16.703 1.00 91.94 97 TYR A C 1
ATOM 790 O O . TYR A 1 97 ? -13.558 15.807 15.617 1.00 91.94 97 TYR A O 1
ATOM 798 N N . GLN A 1 98 ? -13.939 17.663 16.827 1.00 90.31 98 GLN A N 1
ATOM 799 C CA . GLN A 1 98 ? -13.867 18.566 15.669 1.00 90.31 98 GLN A CA 1
ATOM 800 C C . GLN A 1 98 ? -12.464 18.600 15.062 1.00 90.31 98 GLN A C 1
ATOM 802 O O . GLN A 1 98 ? -12.330 18.418 13.856 1.00 90.31 98 GLN A O 1
ATOM 807 N N . GLN A 1 99 ? -11.426 18.740 15.892 1.00 87.38 99 GLN A N 1
ATOM 808 C CA . GLN A 1 99 ? -10.034 18.747 15.440 1.00 87.38 99 GLN A CA 1
ATOM 809 C C . GLN A 1 99 ? -9.698 17.483 14.633 1.00 87.38 99 GLN A C 1
ATOM 811 O O . GLN A 1 99 ? -9.180 17.562 13.522 1.00 87.38 99 GLN A O 1
ATOM 816 N N . ILE A 1 100 ? -10.044 16.306 15.162 1.00 85.62 100 ILE A N 1
ATOM 817 C CA . ILE A 1 100 ? -9.779 15.029 14.494 1.00 85.62 100 ILE A CA 1
ATOM 818 C C . ILE A 1 100 ? -10.603 14.914 13.216 1.00 85.62 100 ILE A C 1
ATOM 820 O O . ILE A 1 100 ? -10.083 14.454 12.209 1.00 85.62 100 ILE A O 1
ATOM 824 N N . LYS A 1 101 ? -11.866 15.349 13.222 1.00 85.12 101 LYS A N 1
ATOM 825 C CA . LYS A 1 101 ? -12.729 15.298 12.037 1.00 85.12 101 LYS A CA 1
ATOM 826 C C . LYS A 1 101 ? -12.243 16.213 10.910 1.00 85.12 101 LYS A C 1
ATOM 828 O O . LYS A 1 101 ? -12.419 15.893 9.739 1.00 85.12 101 LYS A O 1
ATOM 833 N N . GLU A 1 102 ? -11.621 17.339 11.246 1.00 82.69 102 GLU A N 1
ATOM 834 C CA . GLU A 1 102 ? -10.971 18.214 10.268 1.00 82.69 102 GLU A CA 1
ATOM 835 C C . GLU A 1 102 ? -9.698 17.583 9.694 1.00 82.69 102 GLU A C 1
ATOM 837 O O . GLU A 1 102 ? -9.461 17.682 8.487 1.00 82.69 102 GLU A O 1
ATOM 842 N N . MET A 1 103 ? -8.912 16.912 10.542 1.00 76.56 103 MET A N 1
ATOM 843 C CA . MET A 1 103 ? -7.668 16.233 10.165 1.00 76.56 103 MET A CA 1
ATOM 844 C C . MET A 1 103 ? -7.899 14.928 9.386 1.00 76.56 103 MET A C 1
ATOM 846 O O . MET A 1 103 ? -7.119 14.604 8.499 1.00 76.56 103 MET A O 1
ATOM 850 N N . GLN A 1 104 ? -8.952 14.182 9.719 1.00 73.56 104 GLN A N 1
ATOM 851 C CA . GLN A 1 104 ? -9.235 12.819 9.261 1.00 73.56 104 GLN A CA 1
ATOM 852 C C . GLN A 1 104 ? -10.688 12.733 8.774 1.00 73.56 104 GLN A C 1
ATOM 854 O O . GLN A 1 104 ? -11.525 12.060 9.374 1.00 73.56 104 GLN A O 1
ATOM 859 N N . LYS A 1 105 ? -11.001 13.464 7.696 1.00 71.00 105 LYS A N 1
ATOM 860 C CA . LYS A 1 105 ? -12.379 13.663 7.198 1.00 71.00 105 LYS A CA 1
ATOM 861 C C . LYS A 1 105 ? -13.127 12.373 6.868 1.00 71.00 105 LYS A C 1
ATOM 863 O O . LYS A 1 105 ? -14.349 12.351 6.997 1.00 71.00 105 LYS A O 1
ATOM 868 N N . ASP A 1 106 ? -12.391 11.342 6.468 1.00 65.62 106 ASP A N 1
ATOM 869 C CA . ASP A 1 106 ? -12.938 10.060 6.022 1.00 65.62 106 ASP A CA 1
ATOM 870 C C . ASP A 1 106 ? -13.003 9.016 7.152 1.00 65.62 106 ASP A C 1
ATOM 872 O O . ASP A 1 106 ? -13.521 7.920 6.950 1.00 65.62 106 ASP A O 1
ATOM 876 N N . ASN A 1 107 ? -12.495 9.328 8.352 1.00 72.50 107 ASN A N 1
ATOM 877 C CA . ASN A 1 107 ? -12.596 8.413 9.483 1.00 72.50 107 ASN A CA 1
ATOM 878 C C . ASN A 1 107 ? -13.991 8.499 10.111 1.00 72.50 107 ASN A C 1
ATOM 880 O O . ASN A 1 107 ? -14.387 9.547 10.616 1.00 72.50 107 ASN A O 1
ATOM 884 N N . GLU A 1 108 ? -14.715 7.383 10.143 1.00 78.06 108 GLU A N 1
ATOM 885 C CA . GLU A 1 108 ? -16.026 7.276 10.796 1.00 78.06 108 GLU A CA 1
ATOM 886 C C . GLU A 1 108 ? -15.987 6.434 12.086 1.00 78.06 108 GLU A C 1
ATOM 888 O O . GLU A 1 108 ? -16.996 6.288 12.781 1.00 78.06 108 GLU A O 1
ATOM 893 N N . ASN A 1 109 ? -14.813 5.919 12.463 1.00 85.75 109 ASN A N 1
ATOM 894 C CA . ASN A 1 109 ? -14.630 4.937 13.530 1.00 85.75 109 ASN A CA 1
ATOM 895 C C . ASN A 1 109 ? -14.503 5.583 14.920 1.00 85.75 109 ASN A C 1
ATOM 897 O O . ASN A 1 109 ? -13.532 5.378 15.657 1.00 85.75 109 ASN A O 1
ATOM 901 N N . TYR A 1 110 ? -15.511 6.370 15.295 1.00 89.75 110 TYR A N 1
ATOM 902 C CA . TYR A 1 110 ? -15.613 6.996 16.612 1.00 89.75 110 TYR A CA 1
ATOM 903 C C . TYR A 1 110 ? -16.389 6.127 17.598 1.00 89.75 110 TYR A C 1
ATOM 905 O O . TYR A 1 110 ? -17.429 5.551 17.276 1.00 89.75 110 TYR A O 1
ATOM 913 N N . LEU A 1 111 ? -15.899 6.109 18.831 1.00 91.44 111 LEU A N 1
ATOM 914 C CA . LEU A 1 111 ? -16.483 5.468 19.996 1.00 91.44 111 LEU A CA 1
ATOM 915 C C . LEU A 1 111 ? -16.591 6.521 21.099 1.00 91.44 111 LEU A C 1
ATOM 917 O O . LEU A 1 111 ? -15.646 7.270 21.339 1.00 91.44 111 LEU A O 1
ATOM 921 N N . LEU A 1 112 ? -17.733 6.585 21.770 1.00 93.12 112 LEU A N 1
ATOM 922 C CA . LEU A 1 112 ? -18.000 7.540 22.841 1.00 93.12 112 LEU A CA 1
ATOM 923 C C . LEU A 1 112 ? -18.300 6.783 24.130 1.00 93.12 112 LEU A C 1
ATOM 925 O O . LEU A 1 112 ? -19.218 5.973 24.168 1.00 93.12 112 LEU A O 1
ATOM 929 N N . LEU A 1 113 ? -17.550 7.052 25.189 1.00 92.44 113 LEU A N 1
ATOM 930 C CA . LEU A 1 113 ? -17.724 6.442 26.499 1.00 92.44 113 LEU A CA 1
ATOM 931 C C . LEU A 1 113 ? -18.065 7.523 27.523 1.00 92.44 113 LEU A C 1
ATOM 933 O O . LEU A 1 113 ? -17.253 8.403 27.786 1.00 92.44 113 LEU A O 1
ATOM 937 N N . PHE A 1 114 ? -19.244 7.436 28.128 1.00 91.75 114 PHE A N 1
ATOM 938 C CA . PHE A 1 114 ? -19.585 8.234 29.299 1.00 91.75 114 PHE A CA 1
ATOM 939 C C . PHE A 1 114 ? -19.201 7.495 30.578 1.00 91.75 114 PHE A C 1
ATOM 941 O O . PHE A 1 114 ? -19.484 6.303 30.703 1.00 91.75 114 PHE A O 1
ATOM 948 N N . THR A 1 115 ? -18.613 8.196 31.542 1.00 90.44 115 THR A N 1
ATOM 949 C CA . THR A 1 115 ? -18.198 7.637 32.836 1.00 90.44 115 THR A CA 1
ATOM 950 C C . THR A 1 115 ? -18.938 8.279 34.006 1.00 90.44 115 THR A C 1
ATOM 952 O O . THR A 1 115 ? -19.594 9.310 33.839 1.00 90.44 115 THR A O 1
ATOM 955 N N . LYS A 1 116 ? -18.876 7.632 35.183 1.00 87.56 116 LYS A N 1
ATOM 956 C CA . LYS A 1 116 ? -19.572 8.048 36.420 1.00 87.56 116 LYS A CA 1
ATOM 957 C C . LYS A 1 116 ? -21.076 8.234 36.211 1.00 87.56 116 LYS A C 1
ATOM 959 O O . LYS A 1 116 ? -21.681 9.198 36.678 1.00 87.56 116 LYS A O 1
ATOM 964 N N . CYS A 1 117 ? -21.682 7.326 35.444 1.00 85.69 117 CYS A N 1
ATOM 965 C CA . CYS A 1 117 ? -23.102 7.403 35.089 1.00 85.69 117 CYS A CA 1
ATOM 966 C C . CYS A 1 117 ? -24.035 7.052 36.265 1.00 85.69 117 CYS A C 1
ATOM 968 O O . CYS A 1 117 ? -25.250 7.199 36.139 1.00 85.69 117 CYS A O 1
ATOM 970 N N . ASP A 1 118 ? -23.491 6.541 37.369 1.00 85.94 118 ASP A N 1
ATOM 971 C CA . ASP A 1 118 ? -24.150 6.394 38.670 1.00 85.94 118 ASP A CA 1
ATOM 972 C C . ASP A 1 118 ? -24.309 7.724 39.423 1.00 85.94 118 ASP A C 1
ATOM 974 O O . ASP A 1 118 ? -25.149 7.832 40.319 1.00 85.94 118 ASP A O 1
ATOM 978 N N . GLN A 1 119 ? -23.529 8.742 39.061 1.00 87.06 119 GLN A N 1
ATOM 979 C CA . GLN A 1 119 ? -23.548 10.054 39.698 1.00 87.06 119 GLN A CA 1
ATOM 980 C C . GLN A 1 119 ? -24.496 11.020 38.976 1.00 87.06 119 GLN A C 1
ATOM 982 O O . GLN A 1 119 ? -24.926 10.806 37.840 1.00 87.06 119 GLN A O 1
ATOM 987 N N . VAL A 1 120 ? -24.851 12.117 39.653 1.00 89.56 120 VAL A N 1
ATOM 988 C CA . VAL A 1 120 ? -25.714 13.152 39.070 1.00 89.56 120 VAL A CA 1
ATOM 989 C C . VAL A 1 120 ? -24.958 13.860 37.949 1.00 89.56 120 VAL A C 1
ATOM 991 O O . VAL A 1 120 ? -23.971 14.552 38.199 1.00 89.56 120 VAL A O 1
ATOM 994 N N . SER A 1 121 ? -25.446 13.708 36.717 1.00 90.69 121 SER A N 1
ATOM 995 C CA . SER A 1 121 ? -24.862 14.382 35.561 1.00 90.69 121 SER A CA 1
ATOM 996 C C . SER A 1 121 ? -25.008 15.899 35.671 1.00 90.69 121 SER A C 1
ATOM 998 O O . SER A 1 121 ? -26.094 16.413 35.943 1.00 90.69 121 SER A O 1
ATOM 1000 N N . VAL A 1 122 ? -23.918 16.614 35.399 1.00 93.44 122 VAL A N 1
ATOM 1001 C CA . VAL A 1 122 ? -23.897 18.083 35.286 1.00 93.44 122 VAL A CA 1
ATOM 1002 C C . VAL A 1 122 ? -23.857 18.550 33.829 1.00 93.44 122 VAL A C 1
ATOM 1004 O O . VAL A 1 122 ? -23.736 19.745 33.561 1.00 93.44 122 VAL A O 1
ATOM 1007 N N . LEU A 1 123 ? -23.913 17.617 32.873 1.00 93.50 123 LEU A N 1
ATOM 1008 C CA . LEU A 1 123 ? -23.719 17.918 31.460 1.00 93.50 123 LEU A CA 1
ATOM 1009 C C . LEU A 1 123 ? -24.981 18.523 30.818 1.00 93.50 123 LEU A C 1
ATOM 1011 O O . LEU A 1 123 ? -26.089 18.025 31.046 1.00 93.50 123 LEU A O 1
ATOM 1015 N N . PRO A 1 124 ? -24.843 19.533 29.939 1.00 93.50 124 PRO A N 1
ATOM 1016 C CA . PRO A 1 124 ? -25.970 20.070 29.181 1.00 93.50 124 PRO A CA 1
ATOM 1017 C C . PRO A 1 124 ? -26.584 19.014 28.246 1.00 93.50 124 PRO A C 1
ATOM 1019 O O . PRO A 1 124 ? -25.931 18.515 27.326 1.00 93.50 124 PRO A O 1
ATOM 1022 N N . THR A 1 125 ? -27.868 18.692 28.436 1.00 92.88 125 THR A N 1
ATOM 1023 C CA . THR A 1 125 ? -28.562 17.621 27.690 1.00 92.88 125 THR A CA 1
ATOM 1024 C C . THR A 1 125 ? -28.538 17.820 26.172 1.00 92.88 125 THR A C 1
ATOM 1026 O O . THR A 1 125 ? -28.389 16.853 25.419 1.00 92.88 125 THR A O 1
ATOM 1029 N N . GLU A 1 126 ? -28.674 19.062 25.704 1.00 93.94 126 GLU A N 1
ATOM 1030 C CA . GLU A 1 126 ? -28.668 19.388 24.273 1.00 93.94 126 GLU A CA 1
ATOM 1031 C C . GLU A 1 126 ? -27.311 19.075 23.628 1.00 93.94 126 GLU A C 1
ATOM 1033 O O . GLU A 1 126 ? -27.239 18.436 22.574 1.00 93.94 126 GLU A O 1
ATOM 1038 N N . GLU A 1 127 ? -26.224 19.447 24.300 1.00 92.94 127 GLU A N 1
ATOM 1039 C CA . GLU A 1 127 ? -24.863 19.226 23.820 1.00 92.94 127 GLU A CA 1
ATOM 1040 C C . GLU A 1 127 ? -24.479 17.746 23.812 1.00 92.94 127 GLU A C 1
ATOM 1042 O O . GLU A 1 127 ? -23.908 17.257 22.832 1.00 92.94 127 GLU A O 1
ATOM 1047 N N . VAL A 1 128 ? -24.858 17.012 24.862 1.00 92.88 128 VAL A N 1
ATOM 1048 C CA . VAL A 1 128 ? -24.696 15.553 24.928 1.00 92.88 128 VAL A CA 1
ATOM 1049 C C . VAL A 1 128 ? -25.439 14.889 23.771 1.00 92.88 128 VAL A C 1
ATOM 1051 O O . VAL A 1 128 ? -24.872 14.066 23.053 1.00 92.88 128 VAL A O 1
ATOM 1054 N N . THR A 1 129 ? -26.688 15.293 23.525 1.00 92.88 129 THR A N 1
ATOM 1055 C CA . THR A 1 129 ? -27.504 14.743 22.433 1.00 92.88 129 THR A CA 1
ATOM 1056 C C . THR A 1 129 ? -26.865 15.003 21.068 1.00 92.88 129 THR A C 1
ATOM 1058 O O . THR A 1 129 ? -26.848 14.113 20.212 1.00 92.88 129 THR A O 1
ATOM 1061 N N . LYS A 1 130 ? -26.305 16.200 20.859 1.00 93.56 130 LYS A N 1
ATOM 1062 C CA . LYS A 1 130 ? -25.601 16.563 19.624 1.00 93.56 130 LYS A CA 1
ATOM 1063 C C . LYS A 1 130 ? -24.345 15.714 19.415 1.00 93.56 130 LYS A C 1
ATOM 1065 O O . LYS A 1 130 ? -24.147 15.204 18.314 1.00 93.56 130 LYS A O 1
ATOM 1070 N N . LEU A 1 131 ? -23.530 15.519 20.453 1.00 92.38 131 LEU A N 1
ATOM 1071 C CA . LEU A 1 131 ? -22.323 14.692 20.376 1.00 92.38 131 LEU A CA 1
ATOM 1072 C C . LEU A 1 131 ? -22.660 13.219 20.094 1.00 92.38 131 LEU A C 1
ATOM 1074 O O . LEU A 1 131 ? -22.097 12.630 19.175 1.00 92.38 131 LEU A O 1
ATOM 1078 N N . VAL A 1 132 ? -23.642 12.652 20.802 1.00 93.06 132 VAL A N 1
ATOM 1079 C CA . VAL A 1 132 ? -24.117 11.274 20.575 1.00 93.06 132 VAL A CA 1
ATOM 1080 C C . VAL A 1 132 ? -24.663 11.097 19.157 1.00 93.06 132 VAL A C 1
ATOM 1082 O O . VAL A 1 132 ? -24.432 10.068 18.527 1.00 93.06 132 VAL A O 1
ATOM 1085 N N . LYS A 1 133 ? -25.375 12.095 18.618 1.00 91.25 133 LYS A N 1
ATOM 1086 C CA . LYS A 1 133 ? -25.851 12.063 17.227 1.00 91.25 133 LYS A CA 1
ATOM 1087 C C . LYS A 1 133 ? -24.692 12.080 16.228 1.00 91.25 133 LYS A C 1
ATOM 1089 O O . LYS A 1 133 ? -24.775 11.398 15.214 1.00 91.25 133 LYS A O 1
ATOM 1094 N N . ASN A 1 134 ? -23.647 12.851 16.515 1.00 88.69 134 ASN A N 1
ATOM 1095 C CA . ASN A 1 134 ? -22.473 12.978 15.660 1.00 88.69 134 ASN A CA 1
ATOM 1096 C C . ASN A 1 134 ? -21.617 11.704 15.627 1.00 88.69 134 ASN A C 1
ATOM 1098 O O . ASN A 1 134 ? -21.134 11.353 14.558 1.00 88.69 134 ASN A O 1
ATOM 1102 N N . VAL A 1 135 ? -21.440 11.033 16.770 1.00 86.88 135 VAL A N 1
ATOM 1103 C CA . VAL A 1 135 ? -20.669 9.778 16.874 1.00 86.88 135 VAL A CA 1
ATOM 1104 C C . VAL A 1 135 ? -21.500 8.557 16.464 1.00 86.88 135 VAL A C 1
ATOM 1106 O O . VAL A 1 135 ? -20.982 7.604 15.895 1.00 86.88 135 VAL A O 1
ATOM 1109 N N . GLY A 1 136 ? -22.804 8.584 16.730 1.00 84.62 136 GLY A N 1
ATOM 1110 C CA . GLY A 1 136 ? -23.713 7.473 16.484 1.00 84.62 136 GLY A CA 1
ATOM 1111 C C . GLY A 1 136 ? -24.063 6.720 17.767 1.00 84.62 136 GLY A C 1
ATOM 1112 O O . GLY A 1 136 ? -23.209 6.320 18.559 1.00 84.62 136 GLY A O 1
ATOM 1113 N N . ARG A 1 137 ? -25.365 6.472 17.958 1.00 77.31 137 ARG A N 1
ATOM 1114 C CA . ARG A 1 137 ? -25.898 5.824 19.171 1.00 77.31 137 ARG A CA 1
ATOM 1115 C C . ARG A 1 137 ? -25.340 4.422 19.411 1.00 77.31 137 ARG A C 1
ATOM 1117 O O . ARG A 1 137 ? -25.152 4.048 20.558 1.00 77.31 137 ARG A O 1
ATOM 1124 N N . THR A 1 138 ? -25.080 3.651 18.354 1.00 77.19 138 THR A N 1
ATOM 1125 C CA . THR A 1 138 ? -24.543 2.282 18.476 1.00 77.19 138 THR A CA 1
ATOM 1126 C C . THR A 1 138 ? -23.088 2.241 18.926 1.00 77.19 138 THR A C 1
ATOM 1128 O O . THR A 1 138 ? -22.607 1.173 19.284 1.00 77.19 138 THR A O 1
ATOM 1131 N N . ASN A 1 139 ? -22.409 3.388 18.908 1.00 83.00 139 ASN A N 1
ATOM 1132 C CA . ASN A 1 139 ? -21.008 3.534 19.276 1.00 83.00 139 ASN A CA 1
ATOM 1133 C C . ASN A 1 139 ? -20.865 4.332 20.584 1.00 83.00 139 ASN A C 1
ATOM 1135 O O . ASN A 1 139 ? -19.799 4.871 20.864 1.00 83.00 139 ASN A O 1
ATOM 1139 N N . THR A 1 140 ? -21.955 4.467 21.351 1.00 87.69 140 THR A N 1
ATOM 1140 C CA . THR A 1 140 ? -21.989 5.187 22.627 1.00 87.69 140 THR A CA 1
ATOM 1141 C C . THR A 1 140 ? -22.193 4.207 23.781 1.00 87.69 140 THR A C 1
ATOM 1143 O O . THR A 1 140 ? -23.154 3.439 23.780 1.00 87.69 140 THR A O 1
ATOM 1146 N N . PHE A 1 141 ? -21.320 4.272 24.782 1.00 89.12 141 PHE A N 1
ATOM 1147 C CA . PHE A 1 141 ? -21.269 3.379 25.939 1.00 89.12 141 PHE A CA 1
ATOM 1148 C C . PHE A 1 141 ? -21.372 4.179 27.241 1.00 89.12 141 PHE A C 1
ATOM 1150 O O . PHE A 1 141 ? -21.008 5.355 27.287 1.00 89.12 141 PHE A O 1
ATOM 1157 N N . TYR A 1 142 ? -21.853 3.537 28.306 1.00 88.12 142 TYR A N 1
ATOM 1158 C CA . TYR A 1 142 ? -22.089 4.168 29.606 1.00 88.12 142 TYR A CA 1
ATOM 1159 C C . TYR A 1 142 ? -21.516 3.298 30.726 1.00 88.12 142 TYR A C 1
ATOM 1161 O O . TYR A 1 142 ? -22.026 2.209 30.982 1.00 88.12 142 TYR A O 1
ATOM 1169 N N . LEU A 1 143 ? -20.479 3.787 31.406 1.00 85.50 143 LEU A N 1
ATOM 1170 C CA . LEU A 1 143 ? -19.892 3.165 32.590 1.00 85.50 143 LEU A CA 1
ATOM 1171 C C . LEU A 1 143 ? -20.631 3.649 33.836 1.00 85.50 143 LEU A C 1
ATOM 1173 O O . LEU A 1 143 ? -20.507 4.816 34.223 1.00 85.50 143 LEU A O 1
ATOM 1177 N N . LYS A 1 144 ? -21.417 2.749 34.436 1.00 77.56 144 LYS A N 1
ATOM 1178 C CA . LYS A 1 144 ? -22.204 3.044 35.637 1.00 77.56 144 LYS A CA 1
ATOM 1179 C C . LYS A 1 144 ? -21.395 2.932 36.921 1.00 77.56 144 LYS A C 1
ATOM 1181 O O . LYS A 1 144 ? -21.502 3.831 37.722 1.00 77.56 144 LYS A O 1
ATOM 1186 N N . GLU A 1 145 ? -20.584 1.897 37.116 1.00 71.81 145 GLU A N 1
ATOM 1187 C CA . GLU A 1 145 ? -19.851 1.687 38.378 1.00 71.81 145 GLU A CA 1
ATOM 1188 C C . GLU A 1 145 ? -18.389 1.288 38.116 1.00 71.81 145 GLU A C 1
ATOM 1190 O O . GLU A 1 145 ? -18.087 0.677 37.085 1.00 71.81 145 GLU A O 1
ATOM 1195 N N . GLU A 1 146 ? -17.483 1.581 39.062 1.00 61.25 146 GLU A N 1
ATOM 1196 C CA . GLU A 1 146 ? -16.108 1.050 39.091 1.00 61.25 146 GLU A CA 1
ATOM 1197 C C . GLU A 1 146 ? -16.142 -0.485 39.249 1.00 61.25 146 GLU A C 1
ATOM 1199 O O . GLU A 1 146 ? -16.070 -1.033 40.344 1.00 61.25 146 GLU A O 1
ATOM 1204 N N . GLY A 1 147 ? -16.310 -1.199 38.136 1.00 60.12 147 GLY A N 1
ATOM 1205 C CA . GLY A 1 147 ? -16.441 -2.661 38.113 1.00 60.12 147 GLY A CA 1
ATOM 1206 C C . GLY A 1 147 ? -17.100 -3.208 36.847 1.00 60.12 147 GLY A C 1
ATOM 1207 O O . GLY A 1 147 ? -16.867 -4.357 36.476 1.00 60.12 147 GLY A O 1
ATOM 1208 N N . ASP A 1 148 ? -17.842 -2.375 36.111 1.00 73.62 148 ASP A N 1
ATOM 1209 C CA . ASP A 1 148 ? -18.569 -2.791 34.900 1.00 73.62 148 ASP A CA 1
ATOM 1210 C C . ASP A 1 148 ? -17.694 -2.829 33.623 1.00 73.62 148 ASP A C 1
ATOM 1212 O O . ASP A 1 148 ? -18.167 -2.896 32.487 1.00 73.62 148 ASP A O 1
ATOM 1216 N N . PHE A 1 149 ? -16.369 -2.815 33.789 1.00 77.75 149 PHE A N 1
ATOM 1217 C CA . PHE A 1 149 ? -15.416 -2.805 32.678 1.00 77.75 149 PHE A CA 1
ATOM 1218 C C . PHE A 1 149 ? -15.493 -4.055 31.797 1.00 77.75 149 PHE A C 1
ATOM 1220 O O . PHE A 1 149 ? -15.198 -3.980 30.606 1.00 77.75 149 PHE A O 1
ATOM 1227 N N . SER A 1 150 ? -15.920 -5.195 32.348 1.00 76.50 150 SER A N 1
ATOM 1228 C CA . SER A 1 150 ? -16.097 -6.425 31.566 1.00 76.50 150 SER A CA 1
ATOM 1229 C C . SER A 1 150 ? -17.211 -6.291 30.518 1.00 76.50 150 SER A C 1
ATOM 1231 O O . SER A 1 150 ? -17.030 -6.713 29.372 1.00 76.50 150 SER A O 1
ATOM 1233 N N . THR A 1 151 ? -18.323 -5.640 30.874 1.00 79.25 151 THR A N 1
ATOM 1234 C CA . THR A 1 151 ? -19.440 -5.352 29.966 1.00 79.25 151 THR A CA 1
ATOM 1235 C C . THR A 1 151 ? -19.014 -4.352 28.902 1.00 79.25 151 THR A C 1
ATOM 1237 O O . THR A 1 151 ? -19.180 -4.616 27.714 1.00 79.25 151 THR A O 1
ATOM 1240 N N . ILE A 1 152 ? -18.350 -3.263 29.298 1.00 80.19 152 ILE A N 1
ATOM 1241 C CA . ILE A 1 152 ? -17.868 -2.244 28.354 1.00 80.19 152 ILE A CA 1
ATOM 1242 C C . ILE A 1 152 ? -16.853 -2.816 27.387 1.00 80.19 152 ILE A C 1
ATOM 1244 O O . ILE A 1 152 ? -16.920 -2.541 26.195 1.00 80.19 152 ILE A O 1
ATOM 1248 N N . ARG A 1 153 ? -15.921 -3.638 27.868 1.00 83.56 153 ARG A N 1
ATOM 1249 C CA . ARG A 1 153 ? -14.947 -4.290 27.000 1.00 83.56 153 ARG A CA 1
ATOM 1250 C C . ARG A 1 153 ? -15.637 -5.198 25.990 1.00 83.56 153 ARG A C 1
ATOM 1252 O O . ARG A 1 153 ? -15.258 -5.205 24.823 1.00 83.56 153 ARG A O 1
ATOM 1259 N N . LYS A 1 154 ? -16.662 -5.940 26.409 1.00 84.25 154 LYS A N 1
ATOM 1260 C CA . LYS A 1 154 ? -17.462 -6.774 25.508 1.00 84.25 154 LYS A CA 1
ATOM 1261 C C . LYS A 1 154 ? -18.206 -5.931 24.470 1.00 84.25 154 LYS A C 1
ATOM 1263 O O . LYS A 1 154 ? -18.184 -6.282 23.294 1.00 84.25 154 LYS A O 1
ATOM 1268 N N . ASP A 1 155 ? -18.821 -4.828 24.880 1.00 82.94 155 ASP A N 1
ATOM 1269 C CA . ASP A 1 155 ? -19.559 -3.930 23.989 1.00 82.94 155 ASP A CA 1
ATOM 1270 C C . ASP A 1 155 ? -18.631 -3.207 23.010 1.00 82.94 155 ASP A C 1
ATOM 1272 O O . ASP A 1 155 ? -18.926 -3.141 21.816 1.00 82.94 155 ASP A O 1
ATOM 1276 N N . LEU A 1 156 ? -17.461 -2.779 23.485 1.00 82.38 156 LEU A N 1
ATOM 1277 C CA . LEU A 1 156 ? -16.376 -2.261 22.666 1.00 82.38 156 LEU A CA 1
ATOM 1278 C C . LEU A 1 156 ? -15.950 -3.305 21.632 1.00 82.38 156 LEU A C 1
ATOM 1280 O O . LEU A 1 156 ? -15.972 -3.019 20.442 1.00 82.38 156 LEU A O 1
ATOM 1284 N N . ILE A 1 157 ? -15.635 -4.535 22.053 1.00 86.38 157 ILE A N 1
ATOM 1285 C CA . ILE A 1 157 ? -15.277 -5.629 21.139 1.00 86.38 157 ILE A CA 1
ATOM 1286 C C . ILE A 1 157 ? -16.390 -5.876 20.114 1.00 86.38 157 ILE A C 1
ATOM 1288 O O . ILE A 1 157 ? -16.093 -6.095 18.944 1.00 86.38 157 ILE A O 1
ATOM 1292 N N . ASN A 1 158 ? -17.663 -5.821 20.504 1.00 84.75 158 ASN A N 1
ATOM 1293 C CA . ASN A 1 158 ? -18.779 -5.997 19.574 1.00 84.75 158 ASN A CA 1
ATOM 1294 C C . ASN A 1 158 ? -18.878 -4.851 18.555 1.00 84.75 158 ASN A C 1
ATOM 1296 O O . ASN A 1 158 ? -19.116 -5.110 17.375 1.00 84.75 158 ASN A O 1
ATOM 1300 N N . ALA A 1 159 ? -18.665 -3.604 18.980 1.00 80.94 159 ALA A N 1
ATOM 1301 C CA . ALA A 1 159 ? -18.617 -2.456 18.080 1.00 80.94 159 ALA A CA 1
ATOM 1302 C C . ALA A 1 159 ? -17.426 -2.551 17.115 1.00 80.94 159 ALA A C 1
ATOM 1304 O O . ALA A 1 159 ? -17.608 -2.386 15.910 1.00 80.94 159 ALA A O 1
ATOM 1305 N N . LEU A 1 160 ? -16.245 -2.926 17.621 1.00 80.75 160 LEU A N 1
ATOM 1306 C CA . LEU A 1 160 ? -15.059 -3.197 16.807 1.00 80.75 160 LEU A CA 1
ATOM 1307 C C . LEU A 1 160 ? -15.349 -4.295 15.779 1.00 80.75 160 LEU A C 1
ATOM 1309 O O . LEU A 1 160 ? -15.100 -4.097 14.599 1.00 80.75 160 LEU A O 1
ATOM 1313 N N . LYS A 1 161 ? -15.951 -5.419 16.187 1.00 83.38 161 LYS A N 1
ATOM 1314 C CA . LYS A 1 161 ? -16.344 -6.508 15.275 1.00 83.38 161 LYS A CA 1
ATOM 1315 C C . LYS A 1 161 ? -17.297 -6.042 14.181 1.00 83.38 161 LYS A C 1
ATOM 1317 O O . LYS A 1 161 ? -17.159 -6.486 13.050 1.00 83.38 161 LYS A O 1
ATOM 1322 N N . LYS A 1 162 ? -18.246 -5.156 14.495 1.00 77.62 162 LYS A N 1
ATOM 1323 C CA . LYS A 1 162 ? -19.172 -4.596 13.503 1.00 77.62 162 LYS A CA 1
ATOM 1324 C C . LYS A 1 162 ? -18.438 -3.737 12.472 1.00 77.62 162 LYS A C 1
ATOM 1326 O O . LYS A 1 162 ? -18.716 -3.853 11.283 1.00 77.62 162 LYS A O 1
ATOM 1331 N N . VAL A 1 163 ? -17.494 -2.911 12.917 1.00 69.94 163 VAL A N 1
ATOM 1332 C CA . VAL A 1 163 ? -16.653 -2.114 12.014 1.00 69.94 163 VAL A CA 1
ATOM 1333 C C . VAL A 1 163 ? -15.776 -3.024 11.162 1.00 69.94 163 VAL A C 1
ATOM 1335 O O . VAL A 1 163 ? -15.829 -2.917 9.946 1.00 69.94 163 VAL A O 1
ATOM 1338 N N . ILE A 1 164 ? -15.089 -3.996 11.770 1.00 69.50 164 ILE A N 1
ATOM 1339 C CA . ILE A 1 164 ? -14.276 -4.994 11.057 1.00 69.50 164 ILE A CA 1
ATOM 1340 C C . ILE A 1 164 ? -15.120 -5.734 10.007 1.00 69.50 164 ILE A C 1
ATOM 1342 O O . ILE A 1 164 ? -14.690 -5.885 8.873 1.00 69.50 164 ILE A O 1
ATOM 1346 N N . SER A 1 165 ? -16.353 -6.127 10.347 1.00 68.12 165 SER A N 1
ATOM 1347 C CA . SER A 1 165 ? -17.259 -6.813 9.415 1.00 68.12 165 SER A CA 1
ATOM 1348 C C . SER A 1 165 ? -17.733 -5.939 8.250 1.00 68.12 165 SER A C 1
ATOM 1350 O O . SER A 1 165 ? -18.011 -6.455 7.171 1.00 68.12 165 SER A O 1
ATOM 1352 N N . ASN A 1 166 ? -17.831 -4.622 8.460 1.00 60.16 166 ASN A N 1
ATOM 1353 C CA . ASN A 1 166 ? -18.189 -3.659 7.418 1.00 60.16 166 ASN A CA 1
ATOM 1354 C C . ASN A 1 166 ? -16.974 -3.289 6.553 1.00 60.16 166 ASN A C 1
ATOM 1356 O O . ASN A 1 166 ? -17.127 -3.037 5.362 1.00 60.16 166 ASN A O 1
ATOM 1360 N N . GLU A 1 167 ? -15.780 -3.293 7.145 1.00 51.38 167 GLU A N 1
ATOM 1361 C CA . GLU A 1 167 ? -14.488 -3.063 6.499 1.00 51.38 167 GLU A CA 1
ATOM 1362 C C . GLU A 1 167 ? -13.852 -4.351 5.947 1.00 51.38 167 GLU A C 1
ATOM 1364 O O . GLU A 1 167 ? -12.645 -4.375 5.724 1.00 51.38 167 GLU A O 1
ATOM 1369 N N . ASN A 1 168 ? -14.625 -5.421 5.704 1.00 40.03 168 ASN A N 1
ATOM 1370 C CA . ASN A 1 168 ? -14.152 -6.694 5.131 1.00 40.03 168 ASN A CA 1
ATOM 1371 C C . ASN A 1 168 ? -13.714 -6.567 3.652 1.00 40.03 168 ASN A C 1
ATOM 1373 O O . ASN A 1 168 ? -14.208 -7.240 2.749 1.00 40.03 168 ASN A O 1
ATOM 1377 N N . GLN A 1 169 ? -12.745 -5.693 3.414 1.00 44.69 169 GLN A N 1
ATOM 1378 C CA . GLN A 1 169 ? -11.693 -5.799 2.426 1.00 44.69 169 GLN A CA 1
ATOM 1379 C C . GLN A 1 169 ? -10.403 -5.488 3.178 1.00 44.69 169 GLN A C 1
ATOM 1381 O O . GLN A 1 169 ? -9.965 -4.340 3.239 1.00 44.69 169 GLN A O 1
ATOM 1386 N N . PHE A 1 170 ? -9.824 -6.522 3.790 1.00 49.97 170 PHE A N 1
ATOM 1387 C CA . PHE A 1 170 ? -8.462 -6.483 4.307 1.00 49.97 170 PHE A CA 1
ATOM 1388 C C . PHE A 1 170 ? -7.571 -5.863 3.251 1.00 49.97 170 PHE A C 1
ATOM 1390 O O . PHE A 1 170 ? -7.402 -6.425 2.171 1.00 49.97 170 PHE A O 1
ATOM 1397 N N . ALA A 1 171 ? -7.087 -4.660 3.530 1.00 50.41 171 ALA A N 1
ATOM 1398 C CA . ALA A 1 171 ? -6.469 -3.875 2.496 1.00 50.41 171 ALA A CA 1
ATOM 1399 C C . ALA A 1 171 ? -5.096 -4.493 2.170 1.00 50.41 171 ALA A C 1
ATOM 1401 O O . ALA A 1 171 ? -4.210 -4.511 3.038 1.00 50.41 171 ALA A O 1
ATOM 1402 N N . PRO A 1 172 ? -4.919 -5.077 0.970 1.00 53.97 172 PRO A N 1
ATOM 1403 C CA . PRO A 1 172 ? -3.696 -5.770 0.612 1.00 53.97 172 PRO A CA 1
ATOM 1404 C C . PRO A 1 172 ? -2.456 -4.890 0.806 1.00 53.97 172 PRO A C 1
ATOM 1406 O O . PRO A 1 172 ? -2.433 -3.716 0.427 1.00 53.97 172 PRO A O 1
ATOM 1409 N N . CYS A 1 173 ? -1.393 -5.470 1.365 1.00 56.78 173 CYS A N 1
ATOM 1410 C CA . CYS A 1 173 ? -0.074 -4.847 1.357 1.00 56.78 173 CYS A CA 1
ATOM 1411 C C . CYS A 1 173 ? 0.615 -5.177 0.027 1.00 56.78 173 CYS A C 1
ATOM 1413 O O . CYS A 1 173 ? 0.927 -6.337 -0.257 1.00 56.78 173 CYS A O 1
ATOM 1415 N N . MET A 1 174 ? 0.820 -4.147 -0.787 1.00 66.44 174 MET A N 1
ATOM 1416 C CA . MET A 1 174 ? 1.669 -4.161 -1.965 1.00 66.44 174 MET A CA 1
ATOM 1417 C C . MET A 1 174 ? 3.117 -4.307 -1.536 1.00 66.44 174 MET A C 1
ATOM 1419 O O . MET A 1 174 ? 3.719 -3.393 -0.973 1.00 66.44 174 MET A O 1
ATOM 1423 N N . LYS A 1 175 ? 3.680 -5.483 -1.803 1.00 74.06 175 LYS A N 1
ATOM 1424 C CA . LYS A 1 175 ? 5.064 -5.769 -1.448 1.00 74.06 175 LYS A CA 1
ATOM 1425 C C . LYS A 1 175 ? 5.938 -5.652 -2.672 1.00 74.06 175 LYS A C 1
ATOM 1427 O O . LYS A 1 175 ? 5.692 -6.284 -3.701 1.00 74.06 175 LYS A O 1
ATOM 1432 N N . LYS A 1 176 ? 6.991 -4.863 -2.503 1.00 75.56 176 LYS A N 1
ATOM 1433 C CA . LYS A 1 176 ? 8.135 -4.801 -3.394 1.00 75.56 176 LYS A CA 1
ATOM 1434 C C . LYS A 1 176 ? 7.788 -4.597 -4.883 1.00 75.56 176 LYS A C 1
ATOM 1436 O O . LYS A 1 176 ? 8.311 -5.343 -5.712 1.00 75.56 176 LYS A O 1
ATOM 1441 N N . PRO A 1 177 ? 6.964 -3.604 -5.270 1.00 85.75 177 PRO A N 1
ATOM 1442 C CA . PRO A 1 177 ? 7.156 -2.950 -6.552 1.00 85.75 177 PRO A CA 1
ATOM 1443 C C . PRO A 1 177 ? 8.632 -2.604 -6.755 1.00 85.75 177 PRO A C 1
ATOM 1445 O O . PRO A 1 177 ? 9.184 -1.762 -6.043 1.00 85.75 177 PRO A O 1
ATOM 1448 N N . ILE A 1 178 ? 9.293 -3.290 -7.686 1.00 93.75 178 ILE A N 1
ATOM 1449 C CA . ILE A 1 178 ? 10.647 -2.932 -8.097 1.00 93.75 178 ILE A CA 1
ATOM 1450 C C . ILE A 1 178 ? 10.603 -2.153 -9.395 1.00 93.75 178 ILE A C 1
ATOM 1452 O O . ILE A 1 178 ? 9.817 -2.473 -10.280 1.00 93.75 178 ILE A O 1
ATOM 1456 N N . ILE A 1 179 ? 11.474 -1.160 -9.510 1.00 96.81 179 ILE A N 1
ATOM 1457 C CA . ILE A 1 179 ? 11.589 -0.281 -10.667 1.00 96.81 179 ILE A CA 1
ATOM 1458 C C . ILE A 1 179 ? 12.954 -0.536 -11.300 1.00 96.81 179 ILE A C 1
ATOM 1460 O O . ILE A 1 179 ? 13.997 -0.234 -10.711 1.00 96.81 179 ILE A O 1
ATOM 1464 N N . ILE A 1 180 ? 12.936 -1.100 -12.504 1.00 97.38 180 ILE A N 1
ATOM 1465 C CA . ILE A 1 180 ? 14.112 -1.425 -13.308 1.00 97.38 180 ILE A CA 1
ATOM 1466 C C . ILE A 1 180 ? 14.169 -0.462 -14.494 1.00 97.38 180 ILE A C 1
ATOM 1468 O O . ILE A 1 180 ? 13.174 -0.258 -15.189 1.00 97.38 180 ILE A O 1
ATOM 1472 N N . LEU A 1 181 ? 15.340 0.119 -14.751 1.00 97.94 181 LEU A N 1
ATOM 1473 C CA . LEU A 1 181 ? 15.562 1.022 -15.882 1.00 97.94 181 LEU A CA 1
ATOM 1474 C C . LEU A 1 181 ? 16.260 0.277 -17.021 1.00 97.94 181 LEU A C 1
ATOM 1476 O O . LEU A 1 181 ? 17.213 -0.464 -16.785 1.00 97.94 181 LEU A O 1
ATOM 1480 N N . TYR A 1 182 ? 15.837 0.541 -18.254 1.00 97.50 182 TYR A N 1
ATOM 1481 C CA . TYR A 1 182 ? 16.473 0.059 -19.477 1.00 97.50 182 TYR A CA 1
ATOM 1482 C C . TYR A 1 182 ? 16.812 1.244 -20.380 1.00 97.50 182 TYR A C 1
ATOM 1484 O O . TYR A 1 182 ? 15.940 2.039 -20.725 1.00 97.50 182 TYR A O 1
ATOM 1492 N N . ASP A 1 183 ? 18.081 1.356 -20.770 1.00 96.62 183 ASP A N 1
ATOM 1493 C CA . ASP A 1 183 ? 18.567 2.336 -21.744 1.00 96.62 183 ASP A CA 1
ATOM 1494 C C . ASP A 1 183 ? 19.373 1.605 -22.821 1.00 96.62 183 ASP A C 1
ATOM 1496 O O . ASP A 1 183 ? 20.565 1.312 -22.658 1.00 96.62 183 ASP A O 1
ATOM 1500 N N . GLU A 1 184 ? 18.689 1.293 -23.924 1.00 94.06 184 GLU A N 1
ATOM 1501 C CA . GLU A 1 184 ? 19.226 0.561 -25.074 1.00 94.06 184 GLU A CA 1
ATOM 1502 C C . GLU A 1 184 ? 20.142 1.429 -25.952 1.00 94.06 184 GLU A C 1
ATOM 1504 O O . GLU A 1 184 ? 19.960 1.544 -27.167 1.00 94.06 184 GLU A O 1
ATOM 1509 N N . ILE A 1 185 ? 21.156 2.046 -25.341 1.00 91.75 185 ILE A N 1
ATOM 1510 C CA . ILE A 1 185 ? 22.172 2.812 -26.061 1.00 91.75 185 ILE A CA 1
ATOM 1511 C C . ILE A 1 185 ? 22.865 1.929 -27.111 1.00 91.75 185 ILE A C 1
ATOM 1513 O O . ILE A 1 185 ? 23.289 0.804 -26.837 1.00 91.75 185 ILE A O 1
ATOM 1517 N N . SER A 1 186 ? 23.007 2.453 -28.330 1.00 87.12 186 SER A N 1
ATOM 1518 C CA . SER A 1 186 ? 23.569 1.707 -29.463 1.00 87.12 186 SER A CA 1
ATOM 1519 C C . SER A 1 186 ? 25.075 1.445 -29.343 1.00 87.12 186 SER A C 1
ATOM 1521 O O . SER A 1 186 ? 25.586 0.513 -29.956 1.00 87.12 186 SER A O 1
ATOM 1523 N N . ASP A 1 187 ? 25.792 2.280 -28.586 1.00 90.81 187 ASP A N 1
ATOM 1524 C CA . ASP A 1 187 ? 27.243 2.216 -28.397 1.00 90.81 187 ASP A CA 1
ATOM 1525 C C . ASP A 1 187 ? 27.577 2.245 -26.901 1.00 90.81 187 ASP A C 1
ATOM 1527 O O . ASP A 1 187 ? 27.676 3.306 -26.279 1.00 90.81 187 ASP A O 1
ATOM 1531 N N . ILE A 1 188 ? 27.742 1.053 -26.325 1.00 89.31 188 ILE A N 1
ATOM 1532 C CA . ILE A 1 188 ? 27.987 0.867 -24.891 1.00 89.31 188 ILE A CA 1
ATOM 1533 C C . ILE A 1 188 ? 29.302 1.503 -24.421 1.00 89.31 188 ILE A C 1
ATOM 1535 O O . ILE A 1 188 ? 29.436 1.841 -23.249 1.00 89.31 188 ILE A O 1
ATOM 1539 N N . THR A 1 189 ? 30.263 1.729 -25.322 1.00 91.19 189 THR A N 1
ATOM 1540 C CA . THR A 1 189 ? 31.552 2.350 -24.973 1.00 91.19 189 THR A CA 1
ATOM 1541 C C . THR A 1 189 ? 31.410 3.822 -24.581 1.00 91.19 189 THR A C 1
ATOM 1543 O O . THR A 1 189 ? 32.296 4.382 -23.940 1.00 91.19 189 THR A O 1
ATOM 1546 N N . LYS A 1 190 ? 30.271 4.439 -24.920 1.00 91.94 190 LYS A N 1
ATOM 1547 C CA . LYS A 1 190 ? 29.906 5.812 -24.547 1.00 91.94 190 LYS A CA 1
ATOM 1548 C C . LYS A 1 190 ? 29.030 5.884 -23.297 1.00 91.94 190 LYS A C 1
ATOM 1550 O O . LYS A 1 190 ? 28.608 6.981 -22.925 1.00 91.94 190 LYS A O 1
ATOM 1555 N N . ALA A 1 191 ? 28.725 4.747 -22.670 1.00 94.50 191 ALA A N 1
ATOM 1556 C CA . ALA A 1 191 ? 27.925 4.718 -21.458 1.00 94.50 191 ALA A CA 1
ATOM 1557 C C . ALA A 1 191 ? 28.646 5.471 -20.335 1.00 94.50 191 ALA A C 1
ATOM 1559 O O . ALA A 1 191 ? 29.822 5.244 -20.051 1.00 94.50 191 ALA A O 1
ATOM 1560 N N . LYS A 1 192 ? 27.917 6.379 -19.695 1.00 95.69 192 LYS A N 1
ATOM 1561 C CA . LYS A 1 192 ? 28.376 7.141 -18.539 1.00 95.69 192 LYS A CA 1
ATOM 1562 C C . LYS A 1 192 ? 27.245 7.256 -17.536 1.00 95.69 192 LYS A C 1
ATOM 1564 O O . LYS A 1 192 ? 26.074 7.221 -17.921 1.00 95.69 192 LYS A O 1
ATOM 1569 N N . TYR A 1 193 ? 27.615 7.438 -16.276 1.00 96.50 193 TYR A N 1
ATOM 1570 C CA . TYR A 1 193 ? 26.651 7.767 -15.243 1.00 96.50 193 TYR A CA 1
ATOM 1571 C C . TYR A 1 193 ? 25.922 9.062 -15.605 1.00 96.50 193 TYR A C 1
ATOM 1573 O O . TYR A 1 193 ? 26.546 10.070 -15.945 1.00 96.50 193 TYR A O 1
ATOM 1581 N N . THR A 1 194 ? 24.597 8.992 -15.586 1.00 96.19 194 THR A N 1
ATOM 1582 C CA . THR A 1 194 ? 23.692 10.101 -15.883 1.00 96.19 194 THR A CA 1
ATOM 1583 C C . THR A 1 194 ? 22.758 10.276 -14.697 1.00 96.19 194 THR A C 1
ATOM 1585 O O . THR A 1 194 ? 22.149 9.301 -14.260 1.00 96.19 194 THR A O 1
ATOM 1588 N N . GLU A 1 195 ? 22.667 11.497 -14.172 1.00 96.69 195 GLU A N 1
ATOM 1589 C CA . GLU A 1 195 ? 21.751 11.822 -13.078 1.00 96.69 195 GLU A CA 1
ATOM 1590 C C . GLU A 1 195 ? 20.297 11.627 -13.520 1.00 96.69 195 GLU A C 1
ATOM 1592 O O . GLU A 1 195 ? 19.928 11.887 -14.668 1.00 96.69 195 GLU A O 1
ATOM 1597 N N . CYS A 1 196 ? 19.484 11.125 -12.602 1.00 96.19 196 CYS A N 1
ATOM 1598 C CA . CYS A 1 196 ? 18.096 10.785 -12.814 1.00 96.19 196 CYS A CA 1
ATOM 1599 C C . CYS A 1 196 ? 17.296 11.045 -11.542 1.00 96.19 196 CYS A C 1
ATOM 1601 O O . CYS A 1 196 ? 17.775 10.853 -10.423 1.00 96.19 196 CYS A O 1
ATOM 1603 N N . ILE A 1 197 ? 16.053 11.456 -11.742 1.00 97.12 197 ILE A N 1
ATOM 1604 C CA . ILE A 1 197 ? 15.077 11.699 -10.694 1.00 97.12 197 ILE A CA 1
ATOM 1605 C C . ILE A 1 197 ? 13.902 10.759 -10.938 1.00 97.12 197 ILE A C 1
ATOM 1607 O O . ILE A 1 197 ? 13.381 10.690 -12.053 1.00 97.12 197 ILE A O 1
ATOM 1611 N N . THR A 1 198 ? 13.477 10.063 -9.890 1.00 97.19 198 THR A N 1
ATOM 1612 C CA . THR A 1 198 ? 12.226 9.300 -9.881 1.00 97.19 198 THR A CA 1
ATOM 1613 C C . THR A 1 198 ? 11.250 9.970 -8.934 1.00 97.19 198 THR A C 1
ATOM 1615 O O . THR A 1 198 ? 11.618 10.298 -7.806 1.00 97.19 198 THR A O 1
ATOM 1618 N N . GLN A 1 199 ? 10.011 10.146 -9.384 1.00 97.38 199 GLN A N 1
ATOM 1619 C CA . GLN A 1 199 ? 8.897 10.635 -8.588 1.00 97.38 199 GLN A CA 1
ATOM 1620 C C . GLN A 1 199 ? 7.787 9.586 -8.539 1.00 97.38 199 GLN A C 1
ATOM 1622 O O . GLN A 1 199 ? 7.351 9.077 -9.569 1.00 97.38 199 GLN A O 1
ATOM 1627 N N . LEU A 1 200 ? 7.330 9.278 -7.329 1.00 96.12 200 LEU A N 1
ATOM 1628 C CA . LEU A 1 200 ? 6.192 8.406 -7.066 1.00 96.12 200 LEU A CA 1
ATOM 1629 C C . LEU A 1 200 ? 5.092 9.253 -6.424 1.00 96.12 200 LEU A C 1
ATOM 1631 O O . LEU A 1 200 ? 5.232 9.692 -5.283 1.00 96.12 200 LEU A O 1
ATOM 1635 N N . SER A 1 201 ? 4.009 9.509 -7.151 1.00 95.44 201 SER A N 1
ATOM 1636 C CA . SER A 1 201 ? 2.837 10.212 -6.627 1.00 95.44 201 SER A CA 1
ATOM 1637 C C . SER A 1 201 ? 1.777 9.205 -6.211 1.00 95.44 201 SER A C 1
ATOM 1639 O O . SER A 1 201 ? 1.218 8.502 -7.051 1.00 95.44 201 SER A O 1
ATOM 1641 N N . LEU A 1 202 ? 1.488 9.154 -4.914 1.00 91.25 202 LEU A N 1
ATOM 1642 C CA . LEU A 1 202 ? 0.490 8.263 -4.342 1.00 91.25 202 LEU A CA 1
ATOM 1643 C C . LEU A 1 202 ? -0.780 9.025 -3.990 1.00 91.25 202 LEU A C 1
ATOM 1645 O O . LEU A 1 202 ? -0.717 10.079 -3.352 1.00 91.25 202 LEU A O 1
ATOM 1649 N N . ASN A 1 203 ? -1.925 8.451 -4.352 1.00 87.44 203 ASN A N 1
ATOM 1650 C CA . ASN A 1 203 ? -3.206 8.837 -3.788 1.00 87.44 203 ASN A CA 1
ATOM 1651 C C . ASN A 1 203 ? -3.335 8.204 -2.395 1.00 87.44 203 ASN A C 1
ATOM 1653 O O . ASN A 1 203 ? -3.665 7.024 -2.264 1.00 87.44 203 ASN A O 1
ATOM 1657 N N . THR A 1 204 ? -3.086 8.995 -1.357 1.00 80.12 204 THR A N 1
ATOM 1658 C CA . THR A 1 204 ? -3.017 8.554 0.039 1.00 80.12 204 THR A CA 1
ATOM 1659 C C . THR A 1 204 ? -4.359 8.117 0.615 1.00 80.12 204 THR A C 1
ATOM 1661 O O . THR A 1 204 ? -4.372 7.446 1.641 1.00 80.12 204 THR A O 1
ATOM 1664 N N . SER A 1 205 ? -5.488 8.404 -0.048 1.00 72.38 205 SER A N 1
ATOM 1665 C CA . SER A 1 205 ? -6.779 7.818 0.342 1.00 72.38 205 SER A CA 1
ATOM 1666 C C . SER A 1 205 ? -6.966 6.388 -0.167 1.00 72.38 205 SER A C 1
ATOM 1668 O O . SER A 1 205 ? -7.919 5.730 0.239 1.00 72.38 205 SER A O 1
ATOM 1670 N N . LYS A 1 206 ? -6.110 5.922 -1.088 1.00 73.56 206 LYS A N 1
ATOM 1671 C CA . LYS A 1 206 ? -6.134 4.566 -1.663 1.00 73.56 206 LYS A CA 1
ATOM 1672 C C . LYS A 1 206 ? -4.904 3.740 -1.289 1.00 73.56 206 LYS A C 1
ATOM 1674 O O . LYS A 1 206 ? -4.984 2.509 -1.274 1.00 73.56 206 LYS A O 1
ATOM 1679 N N . LEU A 1 207 ? -3.760 4.397 -1.092 1.00 78.88 207 LEU A N 1
ATOM 1680 C CA . LEU A 1 207 ? -2.470 3.737 -0.975 1.00 78.88 207 LEU A CA 1
ATOM 1681 C C . LEU A 1 207 ? -1.492 4.547 -0.110 1.00 78.88 207 LEU A C 1
ATOM 1683 O O . LEU A 1 207 ? -1.124 5.674 -0.432 1.00 78.88 207 LEU A O 1
ATOM 1687 N N . GLU A 1 208 ? -1.061 3.940 0.987 1.00 77.00 208 GLU A N 1
ATOM 1688 C CA . GLU A 1 208 ? -0.039 4.428 1.909 1.00 77.00 208 GLU A CA 1
ATOM 1689 C C . GLU A 1 208 ? 1.345 3.953 1.449 1.00 77.00 208 GLU A C 1
ATOM 1691 O O . GLU A 1 208 ? 1.496 2.791 1.069 1.00 77.00 208 GLU A O 1
ATOM 1696 N N . ILE A 1 209 ? 2.364 4.817 1.513 1.00 87.06 209 ILE A N 1
ATOM 1697 C CA . ILE A 1 209 ? 3.749 4.391 1.275 1.00 87.06 209 ILE A CA 1
ATOM 1698 C C . ILE A 1 209 ? 4.275 3.587 2.469 1.00 87.06 209 ILE A C 1
ATOM 1700 O O . ILE A 1 209 ? 4.119 3.979 3.622 1.00 87.06 209 ILE A O 1
ATOM 1704 N N . GLY A 1 210 ? 4.922 2.468 2.186 1.00 85.69 210 GLY A N 1
ATOM 1705 C CA . GLY A 1 210 ? 5.685 1.681 3.143 1.00 85.69 210 GLY A CA 1
ATOM 1706 C C . GLY A 1 210 ? 7.182 1.952 3.015 1.00 85.69 210 GLY A C 1
ATOM 1707 O O . GLY A 1 210 ? 7.629 3.084 2.821 1.00 85.69 210 GLY A O 1
ATOM 1708 N N . GLU A 1 211 ? 7.968 0.884 3.114 1.00 85.12 211 GLU A N 1
ATOM 1709 C CA . GLU A 1 211 ? 9.419 0.950 2.960 1.00 85.12 211 GLU A CA 1
ATOM 1710 C C . GLU A 1 211 ? 9.826 1.314 1.530 1.00 85.12 211 GLU A C 1
ATOM 1712 O O . GLU A 1 211 ? 9.184 0.931 0.554 1.00 85.12 211 GLU A O 1
ATOM 1717 N N . TH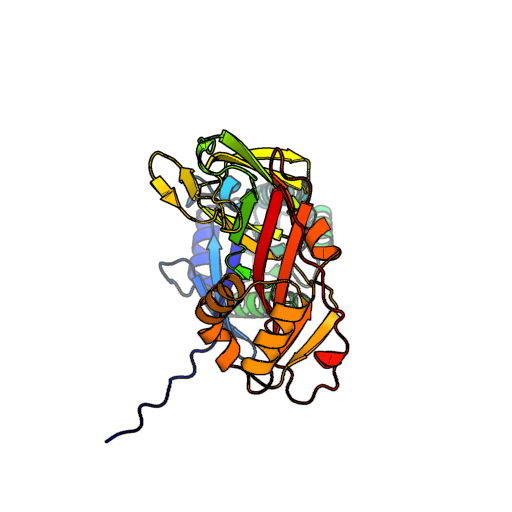R A 1 212 ? 10.936 2.037 1.401 1.00 90.12 212 THR A N 1
ATOM 1718 C CA . THR A 1 212 ? 11.515 2.398 0.104 1.00 90.12 212 THR A CA 1
ATOM 1719 C C . THR A 1 212 ? 13.016 2.176 0.108 1.00 90.12 212 THR A C 1
ATOM 1721 O O . THR A 1 212 ? 13.689 2.342 1.129 1.00 90.12 212 THR A O 1
ATOM 1724 N N . PHE A 1 213 ? 13.561 1.820 -1.050 1.00 86.94 213 PHE A N 1
ATOM 1725 C CA . PHE A 1 213 ? 14.997 1.809 -1.268 1.00 86.94 213 PHE A CA 1
ATOM 1726 C C . PHE A 1 213 ? 15.338 2.359 -2.661 1.00 86.94 213 PHE A C 1
ATOM 1728 O O . PHE A 1 213 ? 14.904 1.784 -3.664 1.00 86.94 213 PHE A O 1
ATOM 1735 N N . PRO A 1 214 ? 16.133 3.440 -2.750 1.00 89.00 214 PRO A N 1
ATOM 1736 C CA . PRO A 1 214 ? 16.639 4.259 -1.643 1.00 89.00 214 PRO A CA 1
ATOM 1737 C C . PRO A 1 214 ? 15.485 4.903 -0.869 1.00 89.00 214 PRO A C 1
ATOM 1739 O O . PRO A 1 214 ? 14.337 4.809 -1.284 1.00 89.00 214 PRO A O 1
ATOM 1742 N N . LYS A 1 215 ? 15.780 5.576 0.242 1.00 88.69 215 LYS A N 1
ATOM 1743 C CA . LYS A 1 215 ? 14.754 6.360 0.928 1.00 88.69 215 LYS A CA 1
ATOM 1744 C C . LYS A 1 215 ? 14.242 7.452 -0.013 1.00 88.69 215 LYS A C 1
ATOM 1746 O O . LYS A 1 215 ? 15.035 8.277 -0.465 1.00 88.69 215 LYS A O 1
ATOM 1751 N N . PHE A 1 216 ? 12.941 7.461 -0.290 1.00 90.38 216 PHE A N 1
ATOM 1752 C CA . PHE A 1 216 ? 12.314 8.572 -0.997 1.00 90.38 216 PHE A CA 1
ATOM 1753 C C . PHE A 1 216 ? 11.998 9.704 -0.011 1.00 90.38 216 PHE A C 1
ATOM 1755 O O . PHE A 1 216 ? 11.562 9.470 1.118 1.00 90.38 216 PHE A O 1
ATOM 1762 N N . GLU A 1 217 ? 12.198 10.940 -0.449 1.00 90.56 217 GLU A N 1
ATOM 1763 C CA . GLU A 1 217 ? 11.865 12.145 0.304 1.00 90.56 217 GLU A CA 1
ATOM 1764 C C . GLU A 1 217 ? 10.519 12.702 -0.155 1.00 90.56 217 GLU A C 1
ATOM 1766 O O . GLU A 1 217 ? 10.160 12.608 -1.328 1.00 90.56 217 GLU A O 1
ATOM 1771 N N . VAL A 1 218 ? 9.755 13.292 0.764 1.00 92.25 218 VAL A N 1
ATOM 1772 C CA . VAL A 1 218 ? 8.498 13.958 0.409 1.00 92.25 218 VAL A CA 1
ATOM 1773 C C . VAL A 1 218 ? 8.829 15.236 -0.354 1.00 92.25 218 VAL A C 1
ATOM 1775 O O . VAL A 1 218 ? 9.434 16.152 0.196 1.00 92.25 218 VAL A O 1
ATOM 1778 N N . LEU A 1 219 ? 8.411 15.303 -1.616 1.00 92.75 219 LEU A N 1
ATOM 1779 C CA . LEU A 1 219 ? 8.547 16.494 -2.449 1.00 92.75 219 LEU A CA 1
ATOM 1780 C C . LEU A 1 219 ? 7.397 17.476 -2.196 1.00 92.75 219 LEU A C 1
ATOM 1782 O O . LEU A 1 219 ? 7.619 18.679 -2.085 1.00 92.75 219 LEU A O 1
ATOM 1786 N N . ARG A 1 220 ? 6.161 16.963 -2.142 1.00 90.56 220 ARG A N 1
ATOM 1787 C CA . ARG A 1 220 ? 4.938 17.746 -1.897 1.00 90.56 220 ARG A CA 1
ATOM 1788 C C . ARG A 1 220 ? 3.783 16.866 -1.420 1.00 90.56 220 ARG A C 1
ATOM 1790 O O . ARG A 1 220 ? 3.721 15.691 -1.787 1.00 90.56 220 ARG A O 1
ATOM 1797 N N . SER A 1 221 ? 2.845 17.467 -0.693 1.00 89.38 221 SER A N 1
ATOM 1798 C CA . SER A 1 221 ? 1.583 16.849 -0.269 1.00 89.38 221 SER A CA 1
ATOM 1799 C C . SER A 1 221 ? 0.427 17.815 -0.520 1.00 89.38 221 SER A C 1
ATOM 1801 O O . SER A 1 221 ? 0.388 18.893 0.067 1.00 89.38 221 SER A O 1
ATOM 1803 N N . ASP A 1 222 ? -0.514 17.410 -1.369 1.00 82.31 222 ASP A N 1
ATOM 1804 C CA . ASP A 1 222 ? -1.667 18.197 -1.802 1.00 82.31 222 ASP A CA 1
ATOM 1805 C C . ASP A 1 222 ? -2.959 17.404 -1.535 1.00 82.31 222 ASP A C 1
ATOM 1807 O O . ASP A 1 222 ? -3.433 16.625 -2.370 1.00 82.31 222 ASP A O 1
ATOM 1811 N N . GLY A 1 223 ? -3.533 17.578 -0.340 1.00 80.88 223 GLY A N 1
ATOM 1812 C CA . GLY A 1 223 ? -4.720 16.834 0.093 1.00 80.88 223 GLY A CA 1
ATOM 1813 C C . GLY A 1 223 ? -4.455 15.328 0.144 1.00 80.88 223 GLY A C 1
ATOM 1814 O O . GLY A 1 223 ? -3.579 14.882 0.878 1.00 80.88 223 GLY A O 1
ATOM 1815 N N . ASN A 1 224 ? -5.184 14.559 -0.669 1.00 81.88 224 ASN A N 1
ATOM 1816 C CA . ASN A 1 224 ? -5.052 13.099 -0.746 1.00 81.88 224 ASN A CA 1
ATOM 1817 C C . ASN A 1 224 ? -3.945 12.648 -1.714 1.00 81.88 224 ASN A C 1
ATOM 1819 O O . ASN A 1 224 ? -3.944 11.497 -2.128 1.00 81.88 224 ASN A O 1
ATOM 1823 N N . ASN A 1 225 ? -3.039 13.529 -2.145 1.00 84.56 225 ASN A N 1
ATOM 1824 C CA . ASN A 1 225 ? -1.936 13.154 -3.028 1.00 84.56 225 ASN A CA 1
ATOM 1825 C C . ASN A 1 225 ? -0.598 13.549 -2.411 1.00 84.56 225 ASN A C 1
ATOM 1827 O O . ASN A 1 225 ? -0.353 14.730 -2.173 1.00 84.56 225 ASN A O 1
ATOM 1831 N N . THR A 1 226 ? 0.301 12.585 -2.229 1.00 89.75 226 THR A N 1
ATOM 1832 C CA . THR A 1 226 ? 1.681 12.847 -1.800 1.00 89.75 226 THR A CA 1
ATOM 1833 C C . THR A 1 226 ? 2.638 12.402 -2.890 1.00 89.75 226 THR A C 1
ATOM 1835 O O . THR A 1 226 ? 2.548 11.287 -3.391 1.00 89.75 226 THR A O 1
ATOM 1838 N N . THR A 1 227 ? 3.558 13.286 -3.274 1.00 95.50 227 THR A N 1
ATOM 1839 C CA . THR A 1 227 ? 4.634 12.968 -4.215 1.00 95.50 227 THR A CA 1
ATOM 1840 C C . THR A 1 227 ? 5.933 12.774 -3.460 1.00 95.50 227 THR A C 1
ATOM 1842 O O . THR A 1 227 ? 6.392 13.670 -2.751 1.00 95.50 227 THR A O 1
ATOM 1845 N N . TYR A 1 228 ? 6.528 11.610 -3.661 1.00 95.19 228 TYR A N 1
ATOM 1846 C CA . TYR A 1 228 ? 7.817 11.208 -3.134 1.00 95.19 228 TYR A CA 1
ATOM 1847 C C . TYR A 1 228 ? 8.859 11.277 -4.246 1.00 95.19 228 TYR A C 1
ATOM 1849 O O . TYR A 1 228 ? 8.535 11.010 -5.401 1.00 95.19 228 TYR A O 1
ATOM 1857 N N . GLN A 1 229 ? 10.102 11.609 -3.917 1.00 96.75 229 GLN A N 1
ATOM 1858 C CA . GLN A 1 229 ? 11.183 11.736 -4.885 1.00 96.75 229 GLN A CA 1
ATOM 1859 C C . GLN A 1 229 ? 12.458 11.060 -4.388 1.00 96.75 229 GLN A C 1
ATOM 1861 O O . GLN A 1 229 ? 12.797 11.137 -3.209 1.00 96.75 229 GLN A O 1
ATOM 1866 N N . CYS A 1 230 ? 13.213 10.466 -5.306 1.00 95.06 230 CYS A N 1
ATOM 1867 C CA . CYS A 1 230 ? 14.611 10.128 -5.077 1.00 95.06 230 CYS A CA 1
ATOM 1868 C C . CYS A 1 230 ? 15.477 10.540 -6.273 1.00 95.06 230 CYS A C 1
ATOM 1870 O O . CYS A 1 230 ? 15.035 10.470 -7.423 1.00 95.06 230 CYS A O 1
ATOM 1872 N N . THR A 1 231 ? 16.726 10.908 -5.995 1.00 95.81 231 THR A N 1
ATOM 1873 C CA . THR A 1 231 ? 17.741 11.215 -7.012 1.00 95.81 231 THR A CA 1
ATOM 1874 C C . THR A 1 231 ? 18.838 10.159 -6.980 1.00 95.81 231 THR A C 1
ATOM 1876 O O . THR A 1 231 ? 19.257 9.716 -5.910 1.00 95.81 231 THR A O 1
ATOM 1879 N N . PHE A 1 232 ? 19.303 9.745 -8.153 1.00 96.06 232 PHE A N 1
ATOM 1880 C CA . PHE A 1 232 ? 20.371 8.762 -8.327 1.00 96.06 232 PHE A CA 1
ATOM 1881 C C . PHE A 1 232 ? 21.067 8.970 -9.667 1.00 96.06 232 PHE A C 1
ATOM 1883 O O . PHE A 1 232 ? 20.639 9.780 -10.482 1.00 96.06 232 PHE A O 1
ATOM 1890 N N . SER A 1 233 ? 22.142 8.230 -9.923 1.00 97.31 233 SER A N 1
ATOM 1891 C CA . SER A 1 233 ? 22.716 8.140 -11.269 1.00 97.31 233 SER A CA 1
ATOM 1892 C C . SER A 1 233 ? 22.499 6.751 -11.847 1.00 97.31 233 SER A C 1
ATOM 1894 O O . SER A 1 233 ? 22.510 5.774 -11.109 1.00 97.31 233 SER A O 1
ATOM 1896 N N . TYR A 1 234 ? 22.333 6.630 -13.161 1.00 97.38 234 TYR A N 1
ATOM 1897 C CA . TYR A 1 234 ? 22.269 5.331 -13.834 1.00 97.38 234 TYR A CA 1
ATOM 1898 C C . TYR A 1 234 ? 23.339 5.208 -14.916 1.00 97.38 234 TYR A C 1
ATOM 1900 O O . TYR A 1 234 ? 23.729 6.196 -15.540 1.00 97.38 234 TYR A O 1
ATOM 1908 N N . LEU A 1 235 ? 23.794 3.979 -15.145 1.00 97.50 235 LEU A N 1
ATOM 1909 C CA . LEU A 1 235 ? 24.715 3.599 -16.206 1.00 97.50 235 LEU A CA 1
ATOM 1910 C C . LEU A 1 235 ? 24.008 2.633 -17.174 1.00 97.50 235 LEU A C 1
ATOM 1912 O O . LEU A 1 235 ? 23.651 1.525 -16.759 1.00 97.50 235 LEU A O 1
ATOM 1916 N N . PRO A 1 236 ? 23.824 3.015 -18.452 1.00 97.25 236 PRO A N 1
ATOM 1917 C CA . PRO A 1 236 ? 23.252 2.143 -19.476 1.00 97.25 236 PRO A CA 1
ATOM 1918 C C . PRO A 1 236 ? 24.045 0.846 -19.665 1.00 97.25 236 PRO A C 1
ATOM 1920 O O . PRO A 1 236 ? 25.277 0.861 -19.651 1.00 97.25 236 PRO A O 1
ATOM 1923 N N . ARG A 1 237 ? 23.342 -0.267 -19.912 1.00 94.81 237 ARG A N 1
ATOM 1924 C CA . ARG A 1 237 ? 23.931 -1.588 -20.217 1.00 94.81 237 ARG A CA 1
ATOM 1925 C C . ARG A 1 237 ? 23.453 -2.161 -21.561 1.00 94.81 237 ARG A C 1
ATOM 1927 O O . ARG A 1 237 ? 23.517 -3.368 -21.800 1.00 94.81 237 ARG A O 1
ATOM 1934 N N . GLY A 1 238 ? 22.997 -1.294 -22.467 1.00 91.44 238 GLY A N 1
ATOM 1935 C CA . GLY A 1 238 ? 22.445 -1.700 -23.756 1.00 91.44 238 GLY A CA 1
ATOM 1936 C C . GLY A 1 238 ? 21.119 -2.427 -23.545 1.00 91.44 238 GLY A C 1
ATOM 1937 O O . GLY A 1 238 ? 20.192 -1.859 -22.988 1.00 91.44 238 GLY A O 1
ATOM 1938 N N . LYS A 1 239 ? 21.026 -3.695 -23.961 1.00 90.44 239 LYS A N 1
ATOM 1939 C CA . LYS A 1 239 ? 19.796 -4.496 -23.791 1.00 90.44 239 LYS A CA 1
ATOM 1940 C C . LYS A 1 239 ? 19.567 -5.011 -22.365 1.00 90.44 239 LYS A C 1
ATOM 1942 O O . LYS A 1 239 ? 18.507 -5.558 -22.087 1.00 90.44 239 LYS A O 1
ATOM 1947 N N . GLN A 1 240 ? 20.565 -4.908 -21.490 1.00 93.31 240 GLN A N 1
ATOM 1948 C CA . GLN A 1 240 ? 20.426 -5.268 -20.079 1.00 93.31 240 GLN A CA 1
ATOM 1949 C C . GLN A 1 240 ? 19.930 -4.065 -19.272 1.00 93.31 240 GLN A C 1
ATOM 1951 O O . GLN A 1 240 ? 20.055 -2.920 -19.714 1.00 93.31 240 GLN A O 1
ATOM 1956 N N . ASN A 1 241 ? 19.403 -4.323 -18.076 1.00 95.38 241 ASN A N 1
ATOM 1957 C CA . ASN A 1 241 ? 19.016 -3.264 -17.155 1.00 95.38 241 ASN A CA 1
ATOM 1958 C C . ASN A 1 241 ? 20.214 -2.384 -16.775 1.00 95.38 241 ASN A C 1
ATOM 1960 O O . ASN A 1 241 ? 21.355 -2.839 -16.672 1.00 95.38 241 ASN A O 1
ATOM 1964 N N . CYS A 1 242 ? 19.934 -1.109 -16.547 1.00 97.31 242 CYS A N 1
ATOM 1965 C CA . CYS A 1 242 ? 20.912 -0.145 -16.082 1.00 97.31 242 CYS A CA 1
ATOM 1966 C C . CYS A 1 242 ? 21.450 -0.524 -14.695 1.00 97.31 242 CYS A C 1
ATOM 1968 O O . CYS A 1 242 ? 20.728 -1.050 -13.849 1.00 97.31 242 CYS A O 1
ATOM 1970 N N . THR A 1 243 ? 22.711 -0.178 -14.440 1.00 97.44 243 THR A N 1
ATOM 1971 C CA . THR A 1 243 ? 23.259 -0.151 -13.077 1.00 97.44 243 THR A CA 1
ATOM 1972 C C . THR A 1 243 ? 22.911 1.194 -12.447 1.00 97.44 243 THR A C 1
ATOM 1974 O O . THR A 1 243 ? 23.145 2.228 -13.069 1.00 97.44 243 THR A O 1
ATOM 1977 N N . LEU A 1 244 ? 22.362 1.201 -11.235 1.00 97.75 244 LEU A N 1
ATOM 1978 C CA . LEU A 1 244 ? 22.022 2.419 -10.500 1.00 97.75 244 LEU A CA 1
ATOM 1979 C C . LEU A 1 244 ? 23.097 2.695 -9.449 1.00 97.75 244 LEU A C 1
ATOM 1981 O O . LEU A 1 244 ? 23.485 1.786 -8.726 1.00 97.75 244 LEU A O 1
ATOM 1985 N N . LEU A 1 245 ? 23.555 3.937 -9.343 1.00 96.75 245 LEU A N 1
ATOM 1986 C CA . LEU A 1 245 ? 24.505 4.398 -8.338 1.00 96.75 245 LEU A CA 1
ATOM 1987 C C . LEU A 1 245 ? 23.777 5.270 -7.311 1.00 96.75 245 LEU A C 1
ATOM 1989 O O . LEU A 1 245 ? 23.280 6.352 -7.635 1.00 96.75 245 LEU A O 1
ATOM 1993 N N . LEU A 1 246 ? 23.735 4.776 -6.075 1.00 92.38 246 LEU A N 1
ATOM 1994 C CA . LEU A 1 246 ? 23.069 5.376 -4.921 1.00 92.38 246 LEU A CA 1
ATOM 1995 C C . LEU A 1 246 ? 24.050 5.457 -3.757 1.00 92.38 246 LEU A C 1
ATOM 1997 O O . LEU A 1 246 ? 24.460 4.417 -3.248 1.00 92.38 246 LEU A O 1
ATOM 2001 N N . ASN A 1 247 ? 24.400 6.663 -3.303 1.00 85.81 247 ASN A N 1
ATOM 2002 C CA . ASN A 1 247 ? 25.322 6.865 -2.173 1.00 85.81 247 ASN A CA 1
ATOM 2003 C C . ASN A 1 247 ? 26.589 5.987 -2.291 1.00 85.81 247 ASN A C 1
ATOM 2005 O O . ASN A 1 247 ? 26.912 5.225 -1.378 1.00 85.81 247 ASN A O 1
ATOM 2009 N N . ASP A 1 248 ? 27.230 6.030 -3.464 1.00 87.19 248 ASP A N 1
ATOM 2010 C CA . ASP A 1 248 ? 28.417 5.241 -3.833 1.00 87.19 248 ASP A CA 1
ATOM 2011 C C . ASP A 1 248 ? 28.230 3.710 -3.866 1.00 87.19 248 ASP A C 1
ATOM 2013 O O . ASP A 1 248 ? 29.204 2.957 -3.897 1.00 87.19 248 ASP A O 1
ATOM 2017 N N . LYS A 1 249 ? 26.985 3.220 -3.890 1.00 92.25 249 LYS A N 1
ATOM 2018 C CA . LYS A 1 249 ? 26.661 1.796 -4.042 1.00 92.25 249 LYS A CA 1
ATOM 2019 C C . LYS A 1 249 ? 25.957 1.527 -5.360 1.00 92.25 249 LYS A C 1
ATOM 2021 O O . LYS A 1 249 ? 24.978 2.192 -5.695 1.00 92.25 249 LYS A O 1
ATOM 2026 N N . GLU A 1 250 ? 26.438 0.514 -6.072 1.00 95.94 250 GLU A N 1
ATOM 2027 C CA . GLU A 1 250 ? 25.777 -0.001 -7.267 1.00 95.94 250 GLU A CA 1
ATOM 2028 C C . GLU A 1 250 ? 24.645 -0.957 -6.880 1.00 95.94 250 GLU A C 1
ATOM 2030 O O . GLU A 1 250 ? 24.845 -1.902 -6.113 1.00 95.94 250 GLU A O 1
ATOM 2035 N N . VAL A 1 251 ? 23.452 -0.709 -7.415 1.00 95.31 251 VAL A N 1
ATOM 2036 C CA . VAL A 1 251 ? 22.266 -1.555 -7.254 1.00 95.31 251 VAL A CA 1
ATOM 2037 C C . VAL A 1 251 ? 21.559 -1.725 -8.596 1.00 95.31 251 VAL A C 1
ATOM 2039 O O . VAL A 1 251 ? 21.822 -1.000 -9.554 1.00 95.31 251 VAL A O 1
ATOM 2042 N N . GLU A 1 252 ? 20.664 -2.702 -8.690 1.00 93.31 252 GLU A N 1
ATOM 2043 C CA . GLU A 1 252 ? 20.043 -3.082 -9.968 1.00 93.31 252 GLU A CA 1
ATOM 2044 C C . GLU A 1 252 ? 18.644 -2.496 -10.184 1.00 93.31 252 GLU A C 1
ATOM 2046 O O . GLU A 1 252 ? 18.166 -2.448 -11.318 1.00 93.31 252 GLU A O 1
ATOM 2051 N N . TYR A 1 253 ? 17.985 -2.085 -9.103 1.00 95.44 253 TYR A N 1
ATOM 2052 C CA . TYR A 1 253 ? 16.621 -1.570 -9.105 1.00 95.44 253 TYR A CA 1
ATOM 2053 C C . TYR A 1 253 ? 16.371 -0.687 -7.882 1.00 95.44 253 TYR A C 1
ATOM 2055 O O . TYR A 1 253 ? 17.066 -0.790 -6.867 1.00 95.44 253 TYR A O 1
ATOM 2063 N N . LEU A 1 254 ? 15.349 0.158 -7.984 1.00 95.75 254 LEU A N 1
ATOM 2064 C CA . LEU A 1 254 ? 14.709 0.803 -6.836 1.00 95.75 254 LEU A CA 1
ATOM 2065 C C . LEU A 1 254 ? 13.558 -0.093 -6.369 1.00 95.75 254 LEU A C 1
ATOM 2067 O O . LEU A 1 254 ? 13.025 -0.857 -7.174 1.00 95.75 254 LEU A O 1
ATOM 2071 N N . PHE A 1 255 ? 13.131 0.005 -5.115 1.00 93.81 255 PHE A N 1
ATOM 2072 C CA . PHE A 1 255 ? 11.849 -0.570 -4.717 1.00 93.81 255 PHE A CA 1
ATOM 2073 C C . PHE A 1 255 ? 11.079 0.352 -3.790 1.00 93.81 255 PHE A C 1
ATOM 2075 O O . PHE A 1 255 ? 11.649 1.196 -3.096 1.00 93.81 255 PHE A O 1
ATOM 2082 N N . TRP A 1 256 ? 9.775 0.138 -3.767 1.00 93.50 256 TRP A N 1
ATOM 2083 C CA . TRP A 1 256 ? 8.893 0.698 -2.766 1.00 93.50 256 TRP A CA 1
ATOM 2084 C C . TRP A 1 256 ? 7.901 -0.373 -2.310 1.00 93.50 256 TRP A C 1
ATOM 2086 O O . TRP A 1 256 ? 7.737 -1.396 -2.970 1.00 93.50 256 TRP A O 1
ATOM 2096 N N . GLU A 1 257 ? 7.295 -0.184 -1.149 1.00 88.62 257 GLU A N 1
ATOM 2097 C CA . GLU A 1 257 ? 6.171 -0.969 -0.646 1.00 88.62 257 GLU A CA 1
ATOM 2098 C C . GLU A 1 257 ? 5.002 -0.030 -0.401 1.00 88.62 257 GLU A C 1
ATOM 2100 O O . GLU A 1 257 ? 5.192 1.169 -0.196 1.00 88.62 257 GLU A O 1
ATOM 2105 N N . GLY A 1 258 ? 3.788 -0.561 -0.388 1.00 84.00 258 GLY A N 1
ATOM 2106 C CA . GLY A 1 258 ? 2.627 0.245 -0.075 1.00 84.00 258 GLY A CA 1
ATOM 2107 C C . GLY A 1 258 ? 1.514 -0.555 0.556 1.00 84.00 258 GLY A C 1
ATOM 2108 O O . GLY A 1 258 ? 1.345 -1.740 0.288 1.00 84.00 258 GLY A O 1
ATOM 2109 N N . LYS A 1 259 ? 0.726 0.090 1.401 1.00 79.81 259 LYS A N 1
ATOM 2110 C CA . LYS A 1 259 ? -0.458 -0.517 1.986 1.00 79.81 259 LYS A CA 1
ATOM 2111 C C . LYS A 1 259 ? -1.679 0.105 1.343 1.00 79.81 259 LYS A C 1
ATOM 2113 O O . LYS A 1 259 ? -1.864 1.314 1.383 1.00 79.81 259 LYS A O 1
ATOM 2118 N N . THR A 1 260 ? -2.498 -0.715 0.708 1.00 72.81 260 THR A N 1
ATOM 2119 C CA . THR A 1 260 ? -3.760 -0.219 0.158 1.00 72.81 260 THR A CA 1
ATOM 2120 C C . THR A 1 260 ? -4.715 0.093 1.311 1.00 72.81 260 THR A C 1
ATOM 2122 O O . THR A 1 260 ? -4.511 -0.383 2.427 1.00 72.81 260 THR A O 1
ATOM 2125 N N . THR A 1 261 ? -5.738 0.906 1.077 1.00 64.31 261 THR A N 1
ATOM 2126 C CA . THR A 1 261 ? -6.741 1.283 2.094 1.00 64.31 261 THR A CA 1
ATOM 2127 C C . THR A 1 261 ? -8.163 0.854 1.708 1.00 64.31 261 THR A C 1
ATOM 2129 O O . THR A 1 261 ? -9.120 1.215 2.384 1.00 64.31 261 THR A O 1
ATOM 2132 N N . GLY A 1 262 ? -8.324 0.057 0.643 1.00 63.72 262 GLY A N 1
ATOM 2133 C CA . GLY A 1 262 ? -9.621 -0.455 0.185 1.00 63.72 262 GLY A CA 1
ATOM 2134 C C . GLY A 1 262 ? -9.509 -1.442 -0.981 1.00 63.72 262 GLY A C 1
ATOM 2135 O O . GLY A 1 262 ? -8.404 -1.870 -1.331 1.00 63.72 262 GLY A O 1
ATOM 2136 N N . LYS A 1 263 ? -10.646 -1.809 -1.600 1.00 67.50 263 LYS A N 1
ATOM 2137 C CA . LYS A 1 263 ? -10.653 -2.692 -2.780 1.00 67.50 263 LYS A CA 1
ATOM 2138 C C . LYS A 1 263 ? -9.817 -2.107 -3.895 1.00 67.50 263 LYS A C 1
ATOM 2140 O O . LYS A 1 263 ? -9.954 -0.934 -4.239 1.00 67.50 263 LYS A O 1
ATOM 2145 N N . ILE A 1 264 ? -9.103 -2.993 -4.570 1.00 70.06 264 ILE A N 1
ATOM 2146 C CA . ILE A 1 264 ? -8.626 -2.719 -5.912 1.00 70.06 264 ILE A CA 1
ATOM 2147 C C . ILE A 1 264 ? -9.465 -3.533 -6.890 1.00 70.06 264 ILE A C 1
ATOM 2149 O O . ILE A 1 264 ? -9.678 -4.730 -6.699 1.00 70.06 264 ILE A O 1
ATOM 2153 N N . GLU A 1 265 ? -9.967 -2.865 -7.922 1.00 74.81 265 GLU A N 1
ATOM 2154 C CA . GLU A 1 265 ?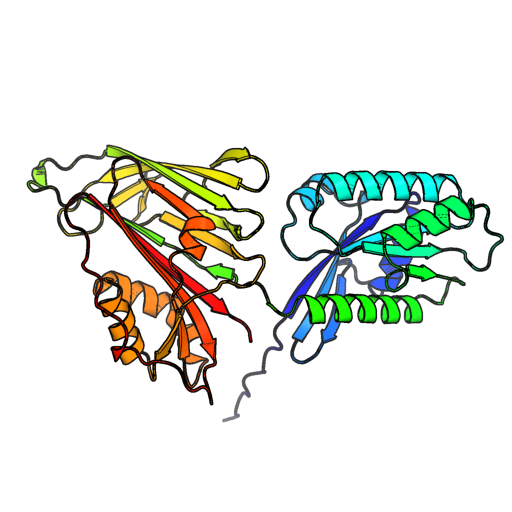 -10.664 -3.504 -9.032 1.00 74.81 265 GLU A CA 1
ATOM 2155 C C . GLU A 1 265 ? -9.674 -3.862 -10.143 1.00 74.81 265 GLU A C 1
ATOM 2157 O O . GLU A 1 265 ? -8.683 -3.168 -10.380 1.00 74.81 265 GLU A O 1
ATOM 2162 N N . GLY A 1 266 ? -9.946 -4.961 -10.838 1.00 81.25 266 GLY A N 1
ATOM 2163 C CA . GLY A 1 266 ? -9.090 -5.458 -11.903 1.00 81.25 266 GLY A CA 1
ATOM 2164 C C . GLY A 1 266 ? -9.737 -6.610 -12.655 1.00 81.25 266 GLY A C 1
ATOM 2165 O O . GLY A 1 266 ? -10.851 -7.033 -12.341 1.00 81.25 266 GLY A O 1
ATOM 2166 N N . LYS A 1 267 ? -9.028 -7.127 -13.659 1.00 86.62 267 LYS A N 1
ATOM 2167 C CA . LYS A 1 267 ? -9.451 -8.329 -14.378 1.00 86.62 267 LYS A CA 1
ATOM 2168 C C . LYS A 1 267 ? -8.976 -9.563 -13.618 1.00 86.62 267 LYS A C 1
ATOM 2170 O O . LYS A 1 267 ? -7.773 -9.752 -13.465 1.00 86.62 267 LYS A O 1
ATOM 2175 N N . GLU A 1 268 ? -9.900 -10.413 -13.194 1.00 89.56 268 GLU A N 1
ATOM 2176 C CA . GLU A 1 268 ? -9.562 -11.714 -12.617 1.00 89.56 268 GLU A CA 1
ATOM 2177 C C . GLU A 1 268 ? -9.175 -12.712 -13.716 1.00 89.56 268 GLU A C 1
ATOM 2179 O O . GLU A 1 268 ? -9.843 -12.817 -14.746 1.00 89.56 268 GLU A O 1
ATOM 2184 N N . ILE A 1 269 ? -8.075 -13.425 -13.489 1.00 88.88 269 ILE A N 1
ATOM 2185 C CA . ILE A 1 269 ? -7.536 -14.491 -14.330 1.00 88.88 269 ILE A CA 1
ATOM 2186 C C . ILE A 1 269 ? -7.199 -15.686 -13.453 1.00 88.88 269 ILE A C 1
ATOM 2188 O O . ILE A 1 269 ? -6.764 -15.552 -12.311 1.00 88.88 269 ILE A O 1
ATOM 2192 N N . PHE A 1 270 ? -7.371 -16.864 -14.020 1.00 87.88 270 PHE A N 1
ATOM 2193 C CA . PHE A 1 270 ? -7.064 -18.135 -13.407 1.00 87.88 270 PHE A CA 1
ATOM 2194 C C . PHE A 1 270 ? -5.767 -18.729 -13.967 1.00 87.88 270 PHE A C 1
ATOM 2196 O O . PHE A 1 270 ? -5.551 -18.719 -15.182 1.00 87.88 270 PHE A O 1
ATOM 2203 N N . VAL A 1 271 ? -4.930 -19.277 -13.075 1.00 87.12 271 VAL A N 1
ATOM 2204 C CA . VAL A 1 271 ? -3.754 -20.089 -13.425 1.00 87.12 271 VAL A CA 1
ATOM 2205 C C . VAL A 1 271 ? -3.752 -21.395 -12.617 1.00 87.12 271 VAL A C 1
ATOM 2207 O O . VAL A 1 271 ? -3.998 -21.393 -11.407 1.00 87.12 271 VAL A O 1
ATOM 2210 N N . ASN A 1 272 ? -3.482 -22.526 -13.275 1.00 82.19 272 ASN A N 1
ATOM 2211 C CA . ASN A 1 272 ? -3.502 -23.849 -12.643 1.00 82.19 272 ASN A CA 1
ATOM 2212 C C . ASN A 1 272 ? -2.245 -24.136 -11.819 1.00 82.19 272 ASN A C 1
ATOM 2214 O O . ASN A 1 272 ? -2.315 -24.833 -10.808 1.00 82.19 272 ASN A O 1
ATOM 2218 N N . ASP A 1 273 ? -1.094 -23.642 -12.271 1.00 83.25 273 ASP A N 1
ATOM 2219 C CA . ASP A 1 273 ? 0.196 -23.896 -11.647 1.00 83.25 273 ASP A CA 1
ATOM 2220 C C . ASP A 1 273 ? 1.196 -22.754 -11.894 1.00 83.25 273 ASP A C 1
ATOM 2222 O O . ASP A 1 273 ? 0.905 -21.743 -12.540 1.00 83.25 273 ASP A O 1
ATOM 2226 N N . ILE A 1 274 ? 2.408 -22.921 -11.358 1.00 85.25 274 ILE A N 1
ATOM 2227 C CA . ILE A 1 274 ? 3.494 -21.949 -11.504 1.00 85.25 274 ILE A CA 1
ATOM 2228 C C . ILE A 1 274 ? 3.928 -21.795 -12.968 1.00 85.25 274 ILE A C 1
ATOM 2230 O O . ILE A 1 274 ? 4.315 -20.696 -13.349 1.00 85.25 274 ILE A O 1
ATOM 2234 N N . ASN A 1 275 ? 3.868 -22.835 -13.806 1.00 88.44 275 ASN A N 1
ATOM 2235 C CA . ASN A 1 275 ? 4.276 -22.733 -15.212 1.00 88.44 275 ASN A CA 1
ATOM 2236 C C . ASN A 1 275 ? 3.292 -21.868 -16.004 1.00 88.44 275 ASN A C 1
ATOM 2238 O O . ASN A 1 275 ? 3.706 -21.006 -16.779 1.00 88.44 275 ASN A O 1
ATOM 2242 N N . GLU A 1 276 ? 1.994 -22.055 -15.776 1.00 90.44 276 GLU A N 1
ATOM 2243 C CA . GLU A 1 276 ? 0.959 -21.209 -16.365 1.00 90.44 276 GLU A CA 1
ATOM 2244 C C . GLU A 1 276 ? 1.050 -19.771 -15.833 1.00 90.44 276 GLU A C 1
ATOM 2246 O O . GLU A 1 276 ? 0.907 -18.815 -16.597 1.00 90.44 276 GLU A O 1
ATOM 2251 N N . PHE A 1 277 ? 1.413 -19.593 -14.559 1.00 90.44 277 PHE A N 1
ATOM 2252 C CA . PHE A 1 277 ? 1.726 -18.274 -14.012 1.00 90.44 277 PHE A CA 1
ATOM 2253 C C . PHE A 1 277 ? 2.955 -17.629 -14.683 1.00 90.44 277 PHE A C 1
ATOM 2255 O O . PHE A 1 277 ? 2.908 -16.456 -15.051 1.00 90.44 277 PHE A O 1
ATOM 2262 N N . CYS A 1 278 ? 4.034 -18.384 -14.928 1.00 92.19 278 CYS A N 1
ATOM 2263 C CA . CYS A 1 278 ? 5.188 -17.905 -15.702 1.00 92.19 278 CYS A CA 1
ATOM 2264 C C . CYS A 1 278 ? 4.761 -17.435 -17.096 1.00 92.19 278 CYS A C 1
ATOM 2266 O O . CYS A 1 278 ? 5.219 -16.396 -17.574 1.00 92.19 278 CYS A O 1
ATOM 2268 N N . PHE A 1 279 ? 3.890 -18.206 -17.750 1.00 93.56 279 PHE A N 1
ATOM 2269 C CA . PHE A 1 279 ? 3.370 -17.890 -19.075 1.00 93.56 279 PHE A CA 1
ATOM 2270 C C . PHE A 1 279 ? 2.493 -16.632 -19.064 1.00 93.56 279 PHE A C 1
ATOM 2272 O O . PHE A 1 279 ? 2.586 -15.808 -19.975 1.00 93.56 279 PHE A O 1
ATOM 2279 N N . LEU A 1 280 ? 1.703 -16.422 -18.007 1.00 94.56 280 LEU A N 1
ATOM 2280 C CA . LEU A 1 280 ? 0.978 -15.171 -17.797 1.00 94.56 280 LEU A CA 1
ATOM 2281 C C . LEU A 1 280 ? 1.940 -13.980 -17.689 1.00 94.56 280 LEU A C 1
ATOM 2283 O O . LEU A 1 280 ? 1.761 -13.001 -18.408 1.00 94.56 280 LEU A O 1
ATOM 2287 N N . LEU A 1 281 ? 2.983 -14.064 -16.857 1.00 95.31 281 LEU A N 1
ATOM 2288 C CA . LEU A 1 281 ? 3.970 -12.985 -16.726 1.00 95.31 281 LEU A CA 1
ATOM 2289 C C . LEU A 1 281 ? 4.689 -12.687 -18.054 1.00 95.31 281 LEU A C 1
ATOM 2291 O O . LEU A 1 281 ? 4.963 -11.529 -18.364 1.00 95.31 281 LEU A O 1
ATOM 2295 N N . GLU A 1 282 ? 4.950 -13.714 -18.869 1.00 95.88 282 GLU A N 1
ATOM 2296 C CA . GLU A 1 282 ? 5.484 -13.541 -20.225 1.00 95.88 282 GLU A CA 1
ATOM 2297 C C . GLU A 1 282 ? 4.524 -12.765 -21.123 1.00 95.88 282 GLU A C 1
ATOM 2299 O O . GLU A 1 282 ? 4.937 -11.843 -21.830 1.00 95.88 282 GLU A O 1
ATOM 2304 N N . LYS A 1 283 ? 3.235 -13.119 -21.095 1.00 95.75 283 LYS A N 1
ATOM 2305 C CA . LYS A 1 283 ? 2.208 -12.382 -21.832 1.00 95.75 283 LYS A CA 1
ATOM 2306 C C . LYS A 1 283 ? 2.091 -10.938 -21.357 1.00 95.75 283 LYS A C 1
ATOM 2308 O O . LYS A 1 283 ? 1.796 -10.078 -22.176 1.00 95.75 283 LYS A O 1
ATOM 2313 N N . LEU A 1 284 ? 2.358 -10.659 -20.085 1.00 95.12 284 LEU A N 1
ATOM 2314 C CA . LEU A 1 284 ? 2.389 -9.300 -19.539 1.00 95.12 284 LEU A CA 1
ATOM 2315 C C . LEU A 1 284 ? 3.676 -8.532 -19.892 1.00 95.12 284 LEU A C 1
ATOM 2317 O O . LEU A 1 284 ? 3.802 -7.376 -19.512 1.00 95.12 284 LEU A O 1
ATOM 2321 N N . GLY A 1 285 ? 4.602 -9.130 -20.650 1.00 95.50 285 GLY A N 1
ATOM 2322 C CA . GLY A 1 285 ? 5.778 -8.453 -21.206 1.00 95.50 285 GLY A CA 1
ATOM 2323 C C . GLY A 1 285 ? 7.052 -8.563 -20.362 1.00 95.50 285 GLY A C 1
ATOM 2324 O O . GLY A 1 285 ? 8.077 -7.987 -20.747 1.00 95.50 285 GLY A O 1
ATOM 2325 N N . LEU A 1 286 ? 7.013 -9.304 -19.246 1.00 96.31 286 LEU A N 1
ATOM 2326 C CA . LEU A 1 286 ? 8.200 -9.542 -18.424 1.00 96.31 286 LEU A CA 1
ATOM 2327 C C . LEU A 1 286 ? 9.165 -10.506 -19.121 1.00 96.31 286 LEU A C 1
ATOM 2329 O O . LEU A 1 286 ? 8.759 -11.540 -19.668 1.00 96.31 286 LEU A O 1
ATOM 2333 N N . ASP A 1 287 ? 10.453 -10.182 -19.076 1.00 95.19 287 ASP A N 1
ATOM 2334 C CA . ASP A 1 287 ? 11.522 -11.023 -19.604 1.00 95.19 287 ASP A CA 1
ATOM 2335 C C . ASP A 1 287 ? 11.855 -12.199 -18.667 1.00 95.19 287 ASP A C 1
ATOM 2337 O O . ASP A 1 287 ? 11.336 -12.325 -17.559 1.00 95.19 287 ASP A O 1
ATOM 2341 N N . ILE A 1 288 ? 12.722 -13.110 -19.114 1.00 94.81 288 ILE A N 1
ATOM 2342 C CA . ILE A 1 288 ? 13.053 -14.311 -18.338 1.00 94.81 288 ILE A CA 1
ATOM 2343 C C . ILE A 1 288 ? 13.657 -13.998 -16.960 1.00 94.81 288 ILE A C 1
ATOM 2345 O O . ILE A 1 288 ? 13.400 -14.732 -16.008 1.00 94.81 288 ILE A O 1
ATOM 2349 N N . ARG A 1 289 ? 14.442 -12.924 -16.836 1.00 93.38 289 ARG A N 1
ATOM 2350 C CA . ARG A 1 289 ? 15.066 -12.532 -15.572 1.00 93.38 289 ARG A CA 1
ATOM 2351 C C . ARG A 1 289 ? 14.014 -11.961 -14.632 1.00 93.38 289 ARG A C 1
ATOM 2353 O O . ARG A 1 289 ? 13.895 -12.439 -13.512 1.00 93.38 289 ARG A O 1
ATOM 2360 N N . GLU A 1 290 ? 13.231 -11.000 -15.110 1.00 95.38 290 GLU A N 1
ATOM 2361 C CA . GLU A 1 290 ? 12.164 -10.351 -14.343 1.00 95.38 290 GLU A CA 1
ATOM 2362 C C . GLU A 1 290 ? 11.154 -11.381 -13.828 1.00 95.38 290 GLU A C 1
ATOM 2364 O O . GLU A 1 290 ? 10.786 -11.357 -12.656 1.00 95.38 290 GLU A O 1
ATOM 2369 N N . ARG A 1 291 ? 10.763 -12.346 -14.672 1.00 94.94 291 ARG A N 1
ATOM 2370 C CA . ARG A 1 291 ? 9.876 -13.448 -14.273 1.00 94.94 291 ARG A CA 1
ATOM 2371 C C . ARG A 1 291 ? 10.489 -14.323 -13.190 1.00 94.94 291 ARG A C 1
ATOM 2373 O O . ARG A 1 291 ? 9.806 -14.642 -12.221 1.00 94.94 291 ARG A O 1
ATOM 2380 N N . ASN A 1 292 ? 11.755 -14.712 -13.338 1.00 92.56 292 ASN A N 1
ATOM 2381 C CA . ASN A 1 292 ? 12.437 -15.531 -12.339 1.00 92.56 292 ASN A CA 1
ATOM 2382 C C . ASN A 1 292 ? 12.538 -14.799 -10.996 1.00 92.56 292 ASN A C 1
ATOM 2384 O O . ASN A 1 292 ? 12.213 -15.387 -9.965 1.00 92.56 292 ASN A O 1
ATOM 2388 N N . ASP A 1 293 ? 12.922 -13.523 -11.008 1.00 91.94 293 ASP A N 1
ATOM 2389 C CA . ASP A 1 293 ? 13.026 -12.700 -9.801 1.00 91.94 293 ASP A CA 1
ATOM 2390 C C . ASP A 1 293 ? 11.657 -12.534 -9.125 1.00 91.94 293 ASP A C 1
ATOM 2392 O O . ASP A 1 293 ? 11.538 -12.696 -7.905 1.00 91.94 293 ASP A O 1
ATOM 2396 N N . PHE A 1 294 ? 10.609 -12.295 -9.920 1.00 93.19 294 PHE A N 1
ATOM 2397 C CA . PHE A 1 294 ? 9.229 -12.218 -9.450 1.00 93.19 294 PHE A CA 1
ATOM 2398 C C . PHE A 1 294 ? 8.806 -13.529 -8.774 1.00 93.19 294 PHE A C 1
ATOM 2400 O O . PHE A 1 294 ? 8.342 -13.527 -7.632 1.00 93.19 294 PHE A O 1
ATOM 2407 N N . ILE A 1 295 ? 8.985 -14.665 -9.456 1.00 90.31 295 ILE A N 1
ATOM 2408 C CA . ILE A 1 295 ? 8.563 -15.979 -8.956 1.00 90.31 295 ILE A CA 1
ATOM 2409 C C . ILE A 1 295 ? 9.340 -16.355 -7.707 1.00 90.31 295 ILE A C 1
ATOM 2411 O O . ILE A 1 295 ? 8.726 -16.791 -6.744 1.00 90.31 295 ILE A O 1
ATOM 2415 N N . VAL A 1 296 ? 10.663 -16.179 -7.679 1.00 87.75 296 VAL A N 1
ATOM 2416 C CA . VAL A 1 296 ? 11.480 -16.524 -6.506 1.00 87.75 296 VAL A CA 1
ATOM 2417 C C . VAL A 1 296 ? 11.036 -15.728 -5.282 1.00 87.75 296 VAL A C 1
ATOM 2419 O O . VAL A 1 296 ? 10.933 -16.298 -4.194 1.00 87.75 296 VAL A O 1
ATOM 2422 N N . TYR A 1 297 ? 10.731 -14.438 -5.450 1.00 87.56 297 TYR A N 1
ATOM 2423 C CA . TYR A 1 297 ? 10.238 -13.612 -4.352 1.00 87.56 297 TYR A CA 1
ATOM 2424 C C . TYR A 1 297 ? 8.855 -14.072 -3.865 1.00 87.56 297 TYR A C 1
ATOM 2426 O O . TYR A 1 297 ? 8.650 -14.246 -2.662 1.00 87.56 297 TYR A O 1
ATOM 2434 N N . TRP A 1 298 ? 7.924 -14.332 -4.788 1.00 86.88 298 TRP A N 1
ATOM 2435 C CA . TRP A 1 298 ? 6.530 -14.660 -4.469 1.00 86.88 298 TRP A CA 1
ATOM 2436 C C . TRP A 1 298 ? 6.240 -16.151 -4.275 1.00 86.88 298 TRP A C 1
ATOM 2438 O O . TRP A 1 298 ? 5.130 -16.506 -3.881 1.00 86.88 298 TRP A O 1
ATOM 2448 N N . LEU A 1 299 ? 7.222 -17.034 -4.478 1.00 83.81 299 LEU A N 1
ATOM 2449 C CA . LEU A 1 299 ? 7.036 -18.487 -4.478 1.00 83.81 299 LEU A CA 1
ATOM 2450 C C . LEU A 1 299 ? 6.322 -18.975 -3.220 1.00 83.81 299 LEU A C 1
ATOM 2452 O O . LEU A 1 299 ? 5.405 -19.784 -3.308 1.00 83.81 299 LEU A O 1
ATOM 2456 N N . LYS A 1 300 ? 6.720 -18.456 -2.052 1.00 80.56 300 LYS A N 1
ATOM 2457 C CA . LYS A 1 300 ? 6.127 -18.833 -0.762 1.00 80.56 300 LYS A CA 1
ATOM 2458 C C . LYS A 1 300 ? 4.637 -18.524 -0.669 1.00 80.56 300 LYS A C 1
ATOM 2460 O O . LYS A 1 300 ? 3.947 -19.234 0.049 1.00 80.56 300 LYS A O 1
ATOM 2465 N N . GLU A 1 301 ? 4.162 -17.481 -1.341 1.00 81.00 301 GLU A N 1
ATOM 2466 C CA . GLU A 1 301 ? 2.745 -17.117 -1.369 1.00 81.00 301 GLU A CA 1
ATOM 2467 C C . GLU A 1 301 ? 1.998 -17.926 -2.431 1.00 81.00 301 GLU A C 1
ATOM 2469 O O . GLU A 1 301 ? 0.944 -18.484 -2.146 1.00 81.00 301 GLU A O 1
ATOM 2474 N N . LEU A 1 302 ? 2.591 -18.090 -3.618 1.00 80.19 302 LEU A N 1
ATOM 2475 C CA . LEU A 1 302 ? 1.991 -18.835 -4.729 1.00 80.19 302 LEU A CA 1
ATOM 2476 C C . LEU A 1 302 ? 1.706 -20.303 -4.368 1.00 80.19 302 LEU A C 1
ATOM 2478 O O . LEU A 1 302 ? 0.645 -20.817 -4.705 1.00 80.19 302 LEU A O 1
ATOM 2482 N N . ILE A 1 303 ? 2.612 -20.973 -3.643 1.00 80.75 303 ILE A N 1
ATOM 2483 C CA . ILE A 1 303 ? 2.453 -22.396 -3.279 1.00 80.75 303 ILE A CA 1
ATOM 2484 C C . ILE A 1 303 ? 1.413 -22.655 -2.180 1.00 80.75 303 ILE A C 1
ATOM 2486 O O . ILE A 1 303 ? 1.126 -23.817 -1.890 1.00 80.75 303 ILE A O 1
ATOM 2490 N N . LYS A 1 304 ? 0.881 -21.612 -1.524 1.00 79.56 304 LYS A N 1
ATOM 2491 C CA . LYS A 1 304 ? -0.159 -21.778 -0.493 1.00 79.56 304 LYS A CA 1
ATOM 2492 C C . LYS A 1 304 ? -1.504 -22.144 -1.104 1.00 79.56 304 LYS A C 1
ATOM 2494 O O . LYS A 1 304 ? -2.299 -22.813 -0.451 1.00 79.56 304 LYS A O 1
ATOM 2499 N N . TYR A 1 305 ? -1.751 -21.717 -2.338 1.00 77.62 305 TYR A N 1
ATOM 2500 C CA . TYR A 1 305 ? -3.028 -21.907 -3.002 1.00 77.62 305 TYR A CA 1
ATOM 2501 C C . TYR A 1 305 ? -3.002 -23.155 -3.872 1.00 77.62 305 TYR A C 1
ATOM 2503 O O . TYR A 1 305 ? -2.110 -23.347 -4.695 1.00 77.62 305 TYR A O 1
ATOM 2511 N N . LYS A 1 306 ? -4.035 -23.988 -3.741 1.00 71.38 306 LYS A N 1
ATOM 2512 C CA . LYS A 1 306 ? -4.263 -25.108 -4.664 1.00 71.38 306 LYS A CA 1
ATOM 2513 C C . LYS A 1 306 ? -4.571 -24.616 -6.084 1.00 71.38 306 LYS A C 1
ATOM 2515 O O . LYS A 1 306 ? -4.279 -25.307 -7.053 1.00 71.38 306 LYS A O 1
ATOM 2520 N N . LYS A 1 307 ? -5.196 -23.439 -6.173 1.00 74.19 307 LYS A N 1
ATOM 2521 C CA . LYS A 1 307 ? -5.590 -22.729 -7.390 1.00 74.19 307 LYS A CA 1
ATOM 2522 C C . LYS A 1 307 ? -5.358 -21.237 -7.188 1.00 74.19 307 LYS A C 1
ATOM 2524 O O . LYS A 1 307 ? -5.893 -20.673 -6.233 1.00 74.19 307 LYS A O 1
ATOM 2529 N N . ILE A 1 308 ? -4.585 -20.614 -8.074 1.00 82.12 308 ILE A N 1
ATOM 2530 C CA . ILE A 1 308 ? -4.171 -19.216 -7.930 1.00 82.12 308 ILE A CA 1
ATOM 2531 C C . ILE A 1 308 ? -5.081 -18.341 -8.797 1.00 82.12 308 ILE A C 1
ATOM 2533 O O . ILE A 1 308 ? -5.130 -18.478 -10.020 1.00 82.12 308 ILE A O 1
ATOM 2537 N N . GLY A 1 309 ? -5.806 -17.439 -8.145 1.00 84.25 309 GLY A N 1
ATOM 2538 C CA . GLY A 1 309 ? -6.465 -16.311 -8.783 1.00 84.25 309 GLY A CA 1
ATOM 2539 C C . GLY A 1 309 ? -5.505 -15.133 -8.896 1.00 84.25 309 GLY A C 1
ATOM 2540 O O . GLY A 1 309 ? -4.771 -14.824 -7.956 1.00 84.25 309 GLY A O 1
ATOM 2541 N N . VAL A 1 310 ? -5.509 -14.489 -10.056 1.00 86.88 310 VAL A N 1
ATOM 2542 C CA . VAL A 1 310 ? -4.677 -13.337 -10.396 1.00 86.88 310 VAL A CA 1
ATOM 2543 C C . VAL A 1 310 ? -5.592 -12.170 -10.740 1.00 86.88 310 VAL A C 1
ATOM 2545 O O . VAL A 1 310 ? -6.342 -12.234 -11.706 1.00 86.88 310 VAL A O 1
ATOM 2548 N N . LEU A 1 311 ? -5.514 -11.088 -9.975 1.00 85.50 311 LEU A N 1
ATOM 2549 C CA . LEU A 1 311 ? -6.171 -9.826 -10.288 1.00 85.50 311 LEU A CA 1
ATOM 2550 C C . LEU A 1 311 ? -5.188 -8.923 -11.042 1.00 85.50 311 LEU A C 1
ATOM 2552 O O . LEU A 1 311 ? -4.211 -8.445 -10.464 1.00 85.50 311 LEU A O 1
ATOM 2556 N N . LEU A 1 312 ? -5.437 -8.701 -12.332 1.00 84.31 312 LEU A N 1
ATOM 2557 C CA . LEU A 1 312 ? -4.664 -7.790 -13.173 1.00 84.31 312 LEU A CA 1
ATOM 2558 C C . LEU A 1 312 ? -5.188 -6.366 -13.020 1.00 84.31 312 LEU A C 1
ATOM 2560 O O . LEU A 1 312 ? -6.345 -6.085 -13.347 1.00 84.31 312 LEU A O 1
ATOM 2564 N N . ILE A 1 313 ? -4.326 -5.465 -12.559 1.00 77.81 313 ILE A N 1
ATOM 2565 C CA . ILE A 1 313 ? -4.705 -4.095 -12.225 1.00 77.81 313 ILE A CA 1
ATOM 2566 C C . ILE A 1 313 ? -3.866 -3.162 -13.072 1.00 77.81 313 ILE A C 1
ATOM 2568 O O . ILE A 1 313 ? -2.641 -3.217 -13.035 1.00 77.81 313 ILE A O 1
ATOM 2572 N N . ASN A 1 314 ? -4.537 -2.312 -13.842 1.00 75.75 314 ASN A N 1
ATOM 2573 C CA . ASN A 1 314 ? -3.851 -1.372 -14.715 1.00 75.75 314 ASN A CA 1
ATOM 2574 C C . ASN A 1 314 ? -4.317 0.060 -14.430 1.00 75.75 314 ASN A C 1
ATOM 2576 O O . ASN A 1 314 ? -3.614 0.824 -13.778 1.00 75.75 314 ASN A O 1
ATOM 2580 N N . GLU A 1 315 ? -5.554 0.401 -14.795 1.00 78.81 315 GLU A N 1
ATOM 2581 C CA . GLU A 1 315 ? -6.036 1.787 -14.701 1.00 78.81 315 GLU A CA 1
ATOM 2582 C C . GLU A 1 315 ? -6.187 2.298 -13.262 1.00 78.81 315 GLU A C 1
ATOM 2584 O O . GLU A 1 315 ? -5.824 3.436 -12.971 1.00 78.81 315 GLU A O 1
ATOM 2589 N N . GLU A 1 316 ? -6.707 1.478 -12.345 1.00 79.00 316 GLU A N 1
ATOM 2590 C CA . GLU A 1 316 ? -6.856 1.889 -10.943 1.00 79.00 316 GLU A CA 1
ATOM 2591 C C . GLU A 1 316 ? -5.510 2.016 -10.228 1.00 79.00 316 GLU A C 1
ATOM 2593 O O . GLU A 1 316 ? -5.348 2.899 -9.385 1.00 79.00 316 GLU A O 1
ATOM 2598 N N . TYR A 1 317 ? -4.528 1.192 -10.604 1.00 84.75 317 TYR A N 1
ATOM 2599 C CA . TYR A 1 317 ? -3.178 1.292 -10.064 1.00 84.75 317 TYR A CA 1
ATOM 2600 C C . TYR A 1 317 ? -2.482 2.568 -10.539 1.00 84.75 317 TYR A C 1
ATOM 2602 O O . TYR A 1 317 ? -1.939 3.290 -9.712 1.00 84.75 317 TYR A O 1
ATOM 2610 N N . GLU A 1 318 ? -2.583 2.918 -11.823 1.00 85.31 318 GLU A N 1
ATOM 2611 C CA . GLU A 1 318 ? -1.998 4.158 -12.351 1.00 85.31 318 GLU A CA 1
ATOM 2612 C C . GLU A 1 318 ? -2.577 5.413 -11.671 1.00 85.31 318 GLU A C 1
ATOM 2614 O O . GLU A 1 318 ? -1.855 6.366 -11.386 1.00 85.31 318 GLU A O 1
ATOM 2619 N N . LYS A 1 319 ? -3.879 5.406 -11.342 1.00 85.75 319 LYS A N 1
ATOM 2620 C CA . LYS A 1 319 ? -4.524 6.493 -10.580 1.00 85.75 319 LYS A CA 1
ATOM 2621 C C . LYS A 1 319 ? -4.084 6.541 -9.115 1.00 85.75 319 LYS A C 1
ATOM 2623 O O . LYS A 1 319 ? -4.135 7.608 -8.507 1.00 85.75 319 LYS A O 1
ATOM 2628 N N . ALA A 1 320 ? -3.754 5.392 -8.527 1.00 87.12 320 ALA A N 1
ATOM 2629 C CA . ALA A 1 320 ? -3.383 5.281 -7.120 1.00 87.12 320 ALA A CA 1
ATOM 2630 C C . ALA A 1 320 ? -1.886 5.517 -6.881 1.00 87.12 320 ALA A C 1
ATOM 2632 O O . ALA A 1 320 ? -1.522 6.064 -5.846 1.00 87.12 320 ALA A O 1
ATOM 2633 N N . ALA A 1 321 ? -1.036 5.119 -7.823 1.00 91.56 321 ALA A N 1
ATOM 2634 C CA . ALA A 1 321 ? 0.412 5.188 -7.733 1.00 91.56 321 ALA A CA 1
ATOM 2635 C C . ALA A 1 321 ? 0.992 5.567 -9.098 1.00 91.56 321 ALA A C 1
ATOM 2637 O O . ALA A 1 321 ? 1.325 4.706 -9.911 1.00 91.56 321 ALA A O 1
ATOM 2638 N N . LYS A 1 322 ? 1.123 6.866 -9.356 1.00 94.44 322 LYS A N 1
ATOM 2639 C CA . LYS A 1 322 ? 1.717 7.385 -10.589 1.00 94.44 322 LYS A CA 1
ATOM 2640 C C . LYS A 1 322 ? 3.239 7.403 -10.464 1.00 94.44 322 LYS A C 1
ATOM 2642 O O . LYS A 1 322 ? 3.765 7.943 -9.492 1.00 94.44 322 LYS A O 1
ATOM 2647 N N . LEU A 1 323 ? 3.935 6.847 -11.453 1.00 95.50 323 LEU A N 1
ATOM 2648 C CA . LEU A 1 323 ? 5.395 6.772 -11.480 1.00 95.50 323 LEU A CA 1
ATOM 2649 C C . LEU A 1 323 ? 5.956 7.603 -12.637 1.00 95.50 323 LEU A C 1
ATOM 2651 O O . LEU A 1 323 ? 5.568 7.428 -13.789 1.00 95.50 323 LEU A O 1
ATOM 2655 N N . GLU A 1 324 ? 6.904 8.485 -12.344 1.00 96.88 324 GLU A N 1
ATOM 2656 C CA . GLU A 1 324 ? 7.613 9.292 -13.337 1.00 96.88 324 GLU A CA 1
ATOM 2657 C C . GLU A 1 324 ? 9.123 9.158 -13.132 1.00 96.88 324 GLU A C 1
ATOM 2659 O O . GLU A 1 324 ? 9.621 9.268 -12.013 1.00 96.88 324 GLU A O 1
ATOM 2664 N N . VAL A 1 325 ? 9.867 8.922 -14.215 1.00 97.44 325 VAL A N 1
ATOM 2665 C CA . VAL A 1 325 ? 11.331 8.799 -14.188 1.00 97.44 325 VAL A CA 1
ATOM 2666 C C . VAL A 1 325 ? 11.911 9.709 -15.265 1.00 97.44 325 VAL A C 1
ATOM 2668 O O . VAL A 1 325 ? 11.584 9.585 -16.446 1.00 97.44 325 VAL A O 1
ATOM 2671 N N . SER A 1 326 ? 12.759 10.658 -14.869 1.00 96.88 326 SER A N 1
ATOM 2672 C CA . SER A 1 326 ? 13.255 11.708 -15.762 1.00 96.88 326 SER A CA 1
ATOM 2673 C C . SER A 1 326 ? 14.011 11.127 -16.965 1.00 96.88 326 SER A C 1
ATOM 2675 O O . SER A 1 326 ? 15.028 10.454 -16.796 1.00 96.88 326 SER A O 1
ATOM 2677 N N . GLY A 1 327 ? 13.548 11.420 -18.183 1.00 94.50 327 GLY A N 1
ATOM 2678 C CA . GLY A 1 327 ? 14.158 10.921 -19.423 1.00 94.50 327 GLY A CA 1
ATOM 2679 C C . GLY A 1 327 ? 13.725 9.508 -19.835 1.00 94.50 327 GLY A C 1
ATOM 2680 O O . GLY A 1 327 ? 14.309 8.955 -20.770 1.00 94.50 327 GLY A O 1
ATOM 2681 N N . PHE A 1 328 ? 12.720 8.934 -19.164 1.00 97.12 328 PHE A N 1
ATOM 2682 C CA . PHE A 1 328 ? 12.124 7.635 -19.477 1.00 97.12 328 PHE A CA 1
ATOM 2683 C C . PHE A 1 328 ? 10.606 7.778 -19.683 1.00 97.12 328 PHE A C 1
ATOM 2685 O O . PHE A 1 328 ? 9.815 7.619 -18.756 1.00 97.12 328 PHE A O 1
ATOM 2692 N N . ASP A 1 329 ? 10.191 8.043 -20.923 1.00 94.38 329 ASP A N 1
ATOM 2693 C CA . ASP A 1 329 ? 8.778 8.310 -21.254 1.00 94.38 329 ASP A CA 1
ATOM 2694 C C . ASP A 1 329 ? 7.931 7.039 -21.440 1.00 94.38 329 ASP A C 1
ATOM 2696 O O . ASP A 1 329 ? 6.706 7.100 -21.524 1.00 94.38 329 ASP A O 1
ATOM 2700 N N . LYS A 1 330 ? 8.574 5.871 -21.556 1.00 96.31 330 LYS A N 1
ATOM 2701 C CA . LYS A 1 330 ? 7.911 4.583 -21.791 1.00 96.31 330 LYS A CA 1
ATOM 2702 C C . LYS A 1 330 ? 7.994 3.712 -20.547 1.00 96.31 330 LYS A C 1
ATOM 2704 O O . LYS A 1 330 ? 9.054 3.613 -19.931 1.00 96.31 330 LYS A O 1
ATOM 2709 N N . GLN A 1 331 ? 6.902 3.030 -20.223 1.00 94.88 331 GLN A N 1
ATOM 2710 C CA . GLN A 1 331 ? 6.807 2.210 -19.020 1.00 94.88 331 GLN A CA 1
ATOM 2711 C C . GLN A 1 331 ? 6.072 0.901 -19.315 1.00 94.88 331 GLN A C 1
ATOM 2713 O O . GLN A 1 331 ? 5.112 0.882 -20.085 1.00 94.88 331 GLN A O 1
ATOM 2718 N N . LEU A 1 332 ? 6.520 -0.182 -18.686 1.00 95.31 332 LEU A N 1
ATOM 2719 C CA . LEU A 1 332 ? 5.806 -1.449 -18.587 1.00 95.31 332 LEU A CA 1
ATOM 2720 C C . LEU A 1 332 ? 5.561 -1.724 -17.104 1.00 95.31 332 LEU A C 1
ATOM 2722 O O . LEU A 1 332 ? 6.512 -1.964 -16.368 1.00 95.31 332 LEU A O 1
ATOM 2726 N N . ARG A 1 333 ? 4.305 -1.668 -16.658 1.00 94.06 333 ARG A N 1
ATOM 2727 C CA . ARG A 1 333 ? 3.947 -1.844 -15.245 1.00 94.06 333 ARG A CA 1
ATOM 2728 C C . ARG A 1 333 ? 3.104 -3.104 -15.079 1.00 94.06 333 ARG A C 1
ATOM 2730 O O . ARG A 1 333 ? 2.062 -3.238 -15.715 1.00 94.06 333 ARG A O 1
ATOM 2737 N N . VAL A 1 334 ? 3.567 -4.034 -14.249 1.00 92.88 334 VAL A N 1
ATOM 2738 C CA . VAL A 1 334 ? 2.923 -5.326 -13.986 1.00 92.88 334 VAL A CA 1
ATOM 2739 C C . VAL A 1 334 ? 2.686 -5.467 -12.488 1.00 92.88 334 VAL A C 1
ATOM 2741 O O . VAL A 1 334 ? 3.561 -5.909 -11.745 1.00 92.88 334 VAL A O 1
ATOM 2744 N N . VAL A 1 335 ? 1.486 -5.098 -12.038 1.00 89.62 335 VAL A N 1
ATOM 2745 C CA . VAL A 1 335 ? 1.068 -5.270 -10.642 1.00 89.62 335 VAL A CA 1
ATOM 2746 C C . VAL A 1 335 ? -0.086 -6.253 -10.556 1.00 89.62 335 VAL A C 1
ATOM 2748 O O . VAL A 1 335 ? -1.093 -6.121 -11.253 1.00 89.62 335 VAL A O 1
ATOM 2751 N N . ILE A 1 336 ? 0.096 -7.271 -9.716 1.00 90.00 336 ILE A N 1
ATOM 2752 C CA . ILE A 1 336 ? -0.797 -8.426 -9.632 1.00 90.00 336 ILE A CA 1
ATOM 2753 C C . ILE A 1 336 ? -1.297 -8.615 -8.197 1.00 90.00 336 ILE A C 1
ATOM 2755 O O . ILE A 1 336 ? -0.511 -8.611 -7.255 1.00 90.00 336 ILE A O 1
ATOM 2759 N N . GLY A 1 337 ? -2.599 -8.833 -8.023 1.00 88.44 337 GLY A N 1
ATOM 2760 C CA . GLY A 1 337 ? -3.164 -9.344 -6.770 1.00 88.44 337 GLY A CA 1
ATOM 2761 C C . GLY A 1 337 ? -3.304 -10.869 -6.797 1.00 88.44 337 GLY A C 1
ATOM 2762 O O . GLY A 1 337 ? -3.788 -11.411 -7.787 1.00 88.44 337 GLY A O 1
ATOM 2763 N N . PHE A 1 338 ? -2.920 -11.569 -5.729 1.00 86.00 338 PHE A N 1
ATOM 2764 C CA . PHE A 1 338 ? -3.121 -13.016 -5.572 1.00 86.00 338 PHE A CA 1
ATOM 2765 C C . PHE A 1 338 ? -4.304 -13.322 -4.668 1.00 86.00 338 PHE A C 1
ATOM 2767 O O . PHE A 1 338 ? -4.399 -12.738 -3.595 1.00 86.00 338 PHE A O 1
ATOM 2774 N N . PHE A 1 339 ? -5.138 -14.289 -5.037 1.00 82.69 339 PHE A N 1
ATOM 2775 C CA . PHE A 1 339 ? -6.215 -14.794 -4.182 1.00 82.69 339 PHE A CA 1
ATOM 2776 C C . PHE A 1 339 ? -6.445 -16.294 -4.387 1.00 82.69 339 PHE A C 1
ATOM 2778 O O . PHE A 1 339 ? -6.042 -16.865 -5.401 1.00 82.69 339 PHE A O 1
ATOM 2785 N N . GLU A 1 340 ? -7.129 -16.945 -3.445 1.00 82.56 340 GLU A N 1
ATOM 2786 C CA . GLU A 1 340 ? -7.556 -18.338 -3.613 1.00 82.56 340 GLU A CA 1
ATOM 2787 C C . GLU A 1 340 ? -8.764 -18.433 -4.558 1.00 82.56 340 GLU A C 1
ATOM 2789 O O . GLU A 1 340 ? -9.797 -17.790 -4.346 1.00 82.56 340 GLU A O 1
ATOM 2794 N N . ALA A 1 341 ? -8.635 -19.250 -5.605 1.00 79.50 341 ALA A N 1
ATOM 2795 C CA . ALA A 1 341 ? -9.647 -19.398 -6.653 1.00 79.50 341 ALA A CA 1
ATOM 2796 C C . ALA A 1 341 ? -10.317 -20.786 -6.685 1.00 79.50 341 ALA A C 1
ATOM 2798 O O . ALA A 1 341 ? -10.906 -21.157 -7.704 1.00 79.50 341 ALA A O 1
ATOM 2799 N N . ASP A 1 342 ? -10.233 -21.587 -5.613 1.00 76.38 342 ASP A N 1
ATOM 2800 C CA . ASP A 1 342 ? -10.888 -22.902 -5.619 1.00 76.38 342 ASP A CA 1
ATOM 2801 C C . ASP A 1 342 ? -12.415 -22.760 -5.750 1.00 76.38 342 ASP A C 1
ATOM 2803 O O . ASP A 1 342 ? -13.049 -21.955 -5.072 1.00 76.38 342 ASP A O 1
ATOM 2807 N N . GLY A 1 343 ? -13.003 -23.517 -6.678 1.00 67.62 343 GLY A N 1
ATOM 2808 C CA . GLY A 1 343 ? -14.439 -23.476 -6.980 1.00 67.62 343 GLY A CA 1
ATOM 2809 C C . GLY A 1 343 ? -14.963 -22.265 -7.772 1.00 67.62 343 GLY A C 1
ATOM 2810 O O . GLY A 1 343 ? -16.176 -22.188 -7.960 1.00 67.62 343 GLY A O 1
ATOM 2811 N N . LYS A 1 344 ? -14.112 -21.344 -8.255 1.00 72.56 344 LYS A N 1
ATOM 2812 C CA . LYS A 1 344 ? -14.539 -20.202 -9.092 1.00 72.56 344 LYS A CA 1
ATOM 2813 C C . LYS A 1 344 ? -14.412 -20.504 -10.596 1.00 72.56 344 LYS A C 1
ATOM 2815 O O . LYS A 1 344 ? -13.470 -21.178 -11.008 1.00 72.56 344 LYS A O 1
ATOM 2820 N N . ASP A 1 345 ? -15.350 -19.992 -11.397 1.00 74.44 345 ASP A N 1
ATOM 2821 C CA . ASP A 1 345 ? -15.321 -20.036 -12.870 1.00 74.44 345 ASP A CA 1
ATOM 2822 C C . ASP A 1 345 ? -14.828 -18.679 -13.398 1.00 74.44 345 ASP A C 1
ATOM 2824 O O . ASP A 1 345 ? -15.553 -17.685 -13.350 1.00 74.44 345 ASP A O 1
ATOM 2828 N N . ILE A 1 346 ? -13.548 -18.613 -13.773 1.00 77.88 346 ILE A N 1
ATOM 2829 C CA . ILE A 1 346 ? -12.816 -17.384 -14.122 1.00 77.88 346 ILE A CA 1
ATOM 2830 C C . ILE A 1 346 ? -12.058 -17.627 -15.433 1.00 77.88 346 ILE A C 1
ATOM 2832 O O . ILE A 1 346 ? -11.573 -18.732 -15.681 1.00 77.88 346 ILE A O 1
ATOM 2836 N N . ASP A 1 347 ? -11.920 -16.578 -16.249 1.00 82.38 347 ASP A N 1
ATOM 2837 C CA . ASP A 1 347 ? -11.100 -16.557 -17.464 1.00 82.38 347 ASP A CA 1
ATOM 2838 C C . ASP A 1 347 ? -9.689 -17.132 -17.236 1.00 82.38 347 ASP A C 1
ATOM 2840 O O . ASP A 1 347 ? -9.019 -16.807 -16.257 1.00 82.38 347 ASP A O 1
ATOM 2844 N N . ASN A 1 348 ? -9.182 -17.922 -18.183 1.00 86.81 348 ASN A N 1
ATOM 2845 C CA . ASN A 1 348 ? -7.818 -18.455 -18.134 1.00 86.81 348 ASN A CA 1
ATOM 2846 C C . ASN A 1 348 ? -6.787 -17.508 -18.790 1.00 86.81 348 ASN A C 1
ATOM 2848 O O . ASN A 1 348 ? -7.125 -16.477 -19.391 1.00 86.81 348 ASN A O 1
ATOM 2852 N N . VAL A 1 349 ? -5.507 -17.890 -18.722 1.00 87.69 349 VAL A N 1
ATOM 2853 C CA . VAL A 1 349 ? -4.381 -17.131 -19.301 1.00 87.69 349 VAL A CA 1
ATOM 2854 C C . VAL A 1 349 ? -4.487 -16.953 -20.816 1.00 87.69 349 VAL A C 1
ATOM 2856 O O . VAL A 1 349 ? -3.946 -15.986 -21.363 1.00 87.69 349 VAL A O 1
ATOM 2859 N N . ASP A 1 350 ? -5.196 -17.827 -21.532 1.00 88.19 350 ASP A N 1
ATOM 2860 C CA . ASP A 1 350 ? -5.336 -17.730 -22.989 1.00 88.19 350 ASP A CA 1
ATOM 2861 C C . ASP A 1 350 ? -6.082 -16.467 -23.420 1.00 88.19 350 ASP A C 1
ATOM 2863 O O . ASP A 1 350 ? -5.757 -15.894 -24.462 1.00 88.19 350 ASP A O 1
ATOM 2867 N N . THR A 1 351 ? -6.984 -15.964 -22.573 1.00 88.50 351 THR A N 1
ATOM 2868 C CA . THR A 1 351 ? -7.730 -14.718 -22.812 1.00 88.50 351 THR A CA 1
ATOM 2869 C C . THR A 1 351 ? -6.855 -13.460 -22.768 1.00 88.50 351 THR A C 1
ATOM 2871 O O . THR A 1 351 ? -7.269 -12.397 -23.241 1.00 88.50 351 THR A O 1
ATOM 2874 N N . ILE A 1 352 ? -5.642 -13.551 -22.210 1.00 91.19 352 ILE A N 1
ATOM 2875 C CA . ILE A 1 352 ? -4.719 -12.422 -22.097 1.00 91.19 352 ILE A CA 1
ATOM 2876 C C . ILE A 1 352 ? -3.958 -12.229 -23.405 1.00 91.19 352 ILE A C 1
ATOM 2878 O O . ILE A 1 352 ? -3.308 -13.143 -23.927 1.00 91.19 352 ILE A O 1
ATOM 2882 N N . LYS A 1 353 ? -4.035 -11.002 -23.929 1.00 91.56 353 LYS A N 1
ATOM 2883 C CA . LYS A 1 353 ? -3.244 -10.557 -25.078 1.00 91.56 353 LYS A CA 1
ATOM 2884 C C . LYS A 1 353 ? -1.813 -10.292 -24.636 1.00 91.56 353 LYS A C 1
ATOM 2886 O O . LYS A 1 353 ? -1.591 -9.715 -23.575 1.00 91.56 353 LYS A O 1
ATOM 2891 N N . LYS A 1 354 ? -0.859 -10.683 -25.479 1.00 94.19 354 LYS A N 1
ATOM 2892 C CA . LYS A 1 354 ? 0.550 -10.386 -25.250 1.00 94.19 354 LYS A CA 1
ATOM 2893 C C . LYS A 1 354 ? 0.785 -8.874 -25.324 1.00 94.19 354 LYS A C 1
ATOM 2895 O O . LYS A 1 354 ? 0.365 -8.234 -26.287 1.00 94.19 354 LYS A O 1
ATOM 2900 N N . VAL A 1 355 ? 1.450 -8.337 -24.311 1.00 94.56 355 VAL A N 1
ATOM 2901 C CA . VAL A 1 355 ? 1.930 -6.960 -24.247 1.00 94.56 355 VAL A CA 1
ATOM 2902 C C . VAL A 1 355 ? 3.291 -6.897 -24.931 1.00 94.56 355 VAL A C 1
ATOM 2904 O O . VAL A 1 355 ? 4.192 -7.680 -24.624 1.00 94.56 355 VAL A O 1
ATOM 2907 N N . GLU A 1 356 ? 3.433 -5.975 -25.880 1.00 93.56 356 GLU A N 1
ATOM 2908 C CA . GLU A 1 356 ? 4.712 -5.713 -26.535 1.00 93.56 356 GLU A CA 1
ATOM 2909 C C . GLU A 1 356 ? 5.615 -4.894 -25.619 1.00 93.56 356 GLU A C 1
ATOM 2911 O O . GLU A 1 356 ? 5.204 -3.880 -25.047 1.00 93.56 356 GLU A O 1
ATOM 2916 N N . ARG A 1 357 ? 6.866 -5.333 -25.491 1.00 94.00 357 ARG A N 1
ATOM 2917 C CA . ARG A 1 357 ? 7.842 -4.657 -24.645 1.00 94.00 357 ARG A CA 1
ATOM 2918 C C . ARG A 1 357 ? 8.317 -3.361 -25.317 1.00 94.00 357 ARG A C 1
ATOM 2920 O O . ARG A 1 357 ? 8.613 -3.378 -26.516 1.00 94.00 357 ARG A O 1
ATOM 2927 N N . PRO A 1 358 ? 8.437 -2.243 -24.579 1.00 95.25 358 PRO A N 1
ATOM 2928 C CA . PRO A 1 358 ? 9.039 -1.030 -25.117 1.00 95.25 358 PRO A CA 1
ATOM 2929 C C . PRO A 1 358 ? 10.501 -1.239 -25.544 1.00 95.25 358 PRO A C 1
ATOM 2931 O O . PRO A 1 358 ? 11.196 -2.111 -25.033 1.00 95.25 358 PRO A O 1
ATOM 2934 N N . THR A 1 359 ? 10.974 -0.393 -26.458 1.00 93.44 359 THR A N 1
ATOM 2935 C CA . THR A 1 359 ? 12.376 -0.330 -26.906 1.00 93.44 359 THR A CA 1
ATOM 2936 C C . THR A 1 359 ? 12.959 1.066 -26.687 1.00 93.44 359 THR A C 1
ATOM 2938 O O . THR A 1 359 ? 12.217 2.062 -26.608 1.00 93.44 359 THR A O 1
ATOM 2941 N N . GLY A 1 360 ? 14.288 1.161 -26.630 1.00 94.62 360 GLY A N 1
ATOM 2942 C CA . GLY A 1 360 ? 15.007 2.401 -26.334 1.00 94.62 360 GLY A CA 1
ATOM 2943 C C . GLY A 1 360 ? 15.147 2.642 -24.830 1.00 94.62 360 GLY A C 1
ATOM 2944 O O . GLY A 1 360 ? 15.656 1.781 -24.118 1.00 94.62 360 GLY A O 1
ATOM 2945 N N . LYS A 1 361 ? 14.709 3.815 -24.353 1.00 95.69 361 LYS A N 1
ATOM 2946 C CA . LYS A 1 361 ? 14.663 4.145 -22.921 1.00 95.69 361 LYS A CA 1
ATOM 2947 C C . LYS A 1 361 ? 13.285 3.855 -22.351 1.00 95.69 361 LYS A C 1
ATOM 2949 O O . LYS A 1 361 ? 12.300 4.437 -22.810 1.00 95.69 361 LYS A O 1
ATOM 2954 N N . TYR A 1 362 ? 13.215 2.960 -21.379 1.00 97.56 362 TYR A N 1
ATOM 2955 C CA . TYR A 1 362 ? 11.967 2.599 -20.720 1.00 97.56 362 TYR A CA 1
ATOM 2956 C C . TYR A 1 362 ? 12.206 2.069 -19.310 1.00 97.56 362 TYR A C 1
ATOM 2958 O O . TYR A 1 362 ? 13.323 1.692 -18.952 1.00 97.56 362 TYR A O 1
ATOM 2966 N N . ILE A 1 363 ? 11.145 2.042 -18.514 1.00 97.56 363 ILE A N 1
ATOM 2967 C CA . ILE A 1 363 ? 11.153 1.389 -17.207 1.00 97.56 363 ILE A CA 1
ATOM 2968 C C . ILE A 1 363 ? 10.284 0.141 -17.228 1.00 97.56 363 ILE A C 1
ATOM 2970 O O . ILE A 1 363 ? 9.289 0.072 -17.955 1.00 97.56 363 ILE A O 1
ATOM 2974 N N . VAL A 1 364 ? 10.648 -0.817 -16.389 1.00 97.31 364 VAL A N 1
ATOM 2975 C CA . VAL A 1 364 ? 9.773 -1.910 -15.990 1.00 97.31 364 VAL A CA 1
ATOM 2976 C C . VAL A 1 364 ? 9.520 -1.785 -14.502 1.00 97.31 364 VAL A C 1
ATOM 2978 O O . VAL A 1 364 ? 10.464 -1.757 -13.715 1.00 97.31 364 VAL A O 1
ATOM 2981 N N . GLU A 1 365 ? 8.251 -1.707 -14.126 1.00 96.06 365 GLU A N 1
ATOM 2982 C CA . GLU A 1 365 ? 7.832 -1.890 -12.746 1.00 96.06 365 GLU A CA 1
ATOM 2983 C C . GLU A 1 365 ? 7.088 -3.212 -12.630 1.00 96.06 365 GLU A C 1
ATOM 2985 O O . GLU A 1 365 ? 6.155 -3.467 -13.391 1.00 96.06 365 GLU A O 1
ATOM 2990 N N . TRP A 1 366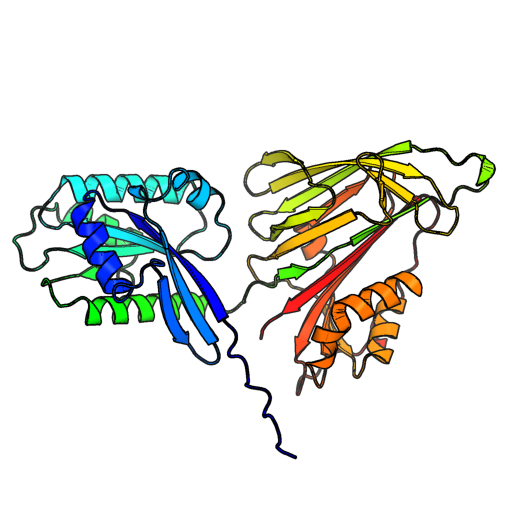 ? 7.461 -4.049 -11.670 1.00 94.50 366 TRP A N 1
ATOM 2991 C CA . TRP A 1 366 ? 6.618 -5.177 -11.299 1.00 94.50 366 TRP A CA 1
ATOM 2992 C C . TRP A 1 366 ? 6.512 -5.319 -9.793 1.00 94.50 366 TRP A C 1
ATOM 2994 O O . TRP A 1 366 ? 7.457 -5.041 -9.062 1.00 94.50 366 TRP A O 1
ATOM 3004 N N . GLY A 1 367 ? 5.350 -5.768 -9.332 1.00 91.44 367 GLY A N 1
ATOM 3005 C CA . GLY A 1 367 ? 5.048 -5.954 -7.920 1.00 91.44 367 GLY A CA 1
ATOM 3006 C C . GLY A 1 367 ? 3.802 -6.806 -7.738 1.00 91.44 367 GLY A C 1
ATOM 3007 O O . GLY A 1 367 ? 3.115 -7.152 -8.703 1.00 91.44 367 GLY A O 1
ATOM 3008 N N . ALA A 1 368 ? 3.503 -7.167 -6.496 1.00 90.06 368 ALA A N 1
ATOM 3009 C CA . ALA A 1 368 ? 2.277 -7.894 -6.217 1.00 90.06 368 ALA A CA 1
ATOM 3010 C C . ALA A 1 368 ? 1.750 -7.628 -4.809 1.00 90.06 368 ALA A C 1
ATOM 3012 O O . ALA A 1 368 ? 2.406 -7.000 -3.973 1.00 90.06 368 AL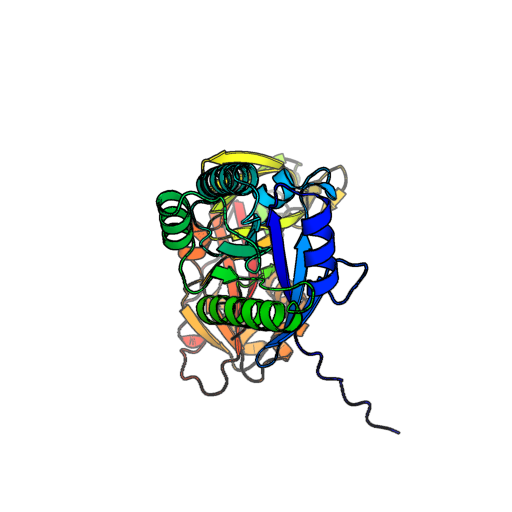A A O 1
ATOM 3013 N N . PHE A 1 369 ? 0.560 -8.142 -4.546 1.00 84.88 369 PHE A N 1
ATOM 3014 C CA . PHE A 1 369 ? -0.023 -8.186 -3.218 1.00 84.88 369 PHE A CA 1
ATOM 3015 C C . PHE A 1 369 ? -0.889 -9.423 -3.039 1.00 84.88 369 PHE A C 1
ATOM 3017 O O . PHE A 1 369 ? -1.354 -10.020 -4.004 1.00 84.88 369 PHE A O 1
ATOM 3024 N N . VAL A 1 370 ? -1.121 -9.800 -1.787 1.00 82.19 370 VAL A N 1
ATOM 3025 C CA . VAL A 1 370 ? -2.045 -10.882 -1.442 1.00 82.19 370 VAL A CA 1
ATOM 3026 C C . VAL A 1 370 ? -3.383 -10.271 -1.057 1.00 82.19 370 VAL A C 1
ATOM 3028 O O . VAL A 1 370 ? -3.432 -9.416 -0.178 1.00 82.19 370 VAL A O 1
ATOM 3031 N N . ILE A 1 371 ? -4.444 -10.704 -1.728 1.00 75.50 371 ILE A N 1
ATOM 3032 C CA . ILE A 1 371 ? -5.833 -10.404 -1.400 1.00 75.50 371 ILE A CA 1
ATOM 3033 C C . ILE A 1 371 ? -6.298 -11.504 -0.450 1.00 75.50 371 ILE A C 1
ATOM 3035 O O . ILE A 1 371 ? -6.443 -12.665 -0.842 1.00 75.50 371 ILE A O 1
ATOM 3039 N N . GLU A 1 372 ? -6.482 -11.136 0.812 1.00 64.62 372 GLU A N 1
ATOM 3040 C CA . GLU A 1 372 ? -7.075 -12.017 1.813 1.00 64.62 372 GLU A CA 1
ATOM 3041 C C . GLU A 1 372 ? -8.596 -12.027 1.586 1.00 64.62 372 GLU A C 1
ATOM 3043 O O . GLU A 1 372 ? -9.236 -10.974 1.628 1.00 64.62 372 GLU A O 1
ATOM 3048 N N . ASN A 1 373 ? -9.140 -13.202 1.248 1.00 53.78 373 ASN A N 1
ATOM 3049 C CA . ASN A 1 373 ? -10.580 -13.425 1.056 1.00 53.78 373 ASN A CA 1
ATOM 3050 C C . ASN A 1 373 ? -11.296 -13.695 2.379 1.00 53.78 373 ASN A C 1
ATOM 3052 O O . ASN A 1 373 ? -10.686 -14.347 3.261 1.00 53.78 373 ASN A O 1
#

Sequence (373 aa):
MGNKSCKNVTPEINFRIFVFDSSSTEKKTIIRNLTDENPSNSFSFGYENYKVTINVFCEEENEHFDIHLQVTFSTFFILLIVDQTNVQSLAYVQSKYQQIKEMQKDNENYLLLFTKCDQVSVLPTEEVTKLVKNVGRTNTFYLKEEGDFSTIRKDLINALKKVISNENQFAPCMKKPIIILYDEISDITKAKYTECITQLSLNTSKLEIGETFPKFEVLRSDGNNTTYQCTFSYLPRGKQNCTLLLNDKEVEYLFWEGKTTGKIEGKEIFVNDINEFCFLLEKLGLDIRERNDFIVYWLKELIKYKKIGVLLINEEYEKAAKLEVSGFDKQLRVVIGFFEADGKDIDNVDTIKKVERPTGKYIVEWGAFVIEN

pLDDT: mean 83.18, std 13.93, range [27.84, 97.94]